Protein AF-A0A6J7UIA7-F1 (afdb_monomer_lite)

Sequence (293 aa):
MCGFSSLIAGVLFFEAGENLAYLIQMGIALVLPISIIAICNFNFTLGLNKSTRIVIVALVGVTAAKICWSIFGRVSGNSVAVVYKSSLAIVIPVFVGLAVFSIFRLVLKVESKTAWALFSVLTISAGTLGSYVSFASGFYQDGGDYHQLHVDDADMITGSADYRELLVWLRNNSEKYDLVATNRYCSDSYDLAPNCMALWNLTSAISSRQVLAEGLYPPNSQDLNWERENRRLLVESFVNFPSIEGRAKLQDYGVRWVVADFAVTKTRSWGDFANARFTNSAGSVLDLERVKN

Secondary structure (DSSP, 8-state):
-HHHHHHHHHHHT--TTS-HHHHHHHHHHHHHHHHHHHHHTS-----HHHHHHHHHHHHHHHHHHHHHHHHHTT---SHHHHHHHHHHHHHHHHHHHHHHHHHHHHTS---HHHHHHHHHHHHHHIIIIIHHHHHHHHHHHHHHHHHHS---TTT-TTT-HHHHHHHHHHHHHS-TT-EEEES--BSSSS--TTS-SSB--HHHHHH--EESS-SSPPTT-GGGHHHHHHHHHHHHHHHHS--HHHHHHHHHTTEEEEEEETTS------GGG-EEEEE-SSEEEEESS----

Structure (mmCIF, N/CA/C/O backbone):
data_AF-A0A6J7UIA7-F1
#
_entry.id   AF-A0A6J7UIA7-F1
#
loop_
_atom_site.group_PDB
_atom_site.id
_atom_site.type_symbol
_atom_site.label_atom_id
_atom_site.label_alt_id
_atom_site.label_comp_id
_atom_site.label_asym_id
_atom_site.label_entity_id
_atom_site.label_seq_id
_atom_site.pdbx_PDB_ins_code
_atom_site.Cartn_x
_atom_site.Cartn_y
_atom_site.Cartn_z
_atom_site.occupancy
_atom_site.B_iso_or_equiv
_atom_site.auth_seq_id
_atom_site.auth_comp_id
_atom_site.auth_asym_id
_atom_site.auth_atom_id
_atom_site.pdbx_PDB_model_num
ATOM 1 N N . MET A 1 1 ? -7.819 -5.207 44.128 1.00 34.41 1 MET A N 1
ATOM 2 C CA . MET A 1 1 ? -6.494 -4.601 43.861 1.00 34.41 1 MET A CA 1
ATOM 3 C C . MET A 1 1 ? -5.813 -5.158 42.608 1.00 34.41 1 MET A C 1
ATOM 5 O O . MET A 1 1 ? -5.155 -4.377 41.942 1.00 34.41 1 MET A O 1
ATOM 9 N N . CYS A 1 2 ? -6.037 -6.416 42.203 1.00 31.03 2 CYS A N 1
ATOM 10 C CA . CYS A 1 2 ? -5.431 -6.992 40.986 1.00 31.03 2 CYS A CA 1
ATOM 11 C C . CYS A 1 2 ? -5.838 -6.330 39.648 1.00 31.03 2 CYS A C 1
ATOM 13 O O . CYS A 1 2 ? -5.052 -6.345 38.710 1.00 31.03 2 CYS A O 1
ATOM 15 N N . GLY A 1 3 ? -7.020 -5.703 39.553 1.00 36.41 3 GLY A N 1
ATOM 16 C CA . GLY A 1 3 ? -7.476 -5.048 38.312 1.00 36.41 3 GLY A CA 1
ATOM 17 C C . GLY A 1 3 ? -6.778 -3.721 37.975 1.00 36.41 3 GLY A C 1
ATOM 18 O O . GLY A 1 3 ? -6.742 -3.322 36.818 1.00 36.41 3 GLY A O 1
ATOM 19 N N . PHE A 1 4 ? -6.184 -3.040 38.963 1.00 39.03 4 PHE A N 1
ATOM 20 C CA . PHE A 1 4 ? -5.363 -1.846 38.705 1.00 39.03 4 PHE A CA 1
ATOM 21 C C . PHE A 1 4 ? -3.986 -2.233 38.153 1.00 39.03 4 PHE A C 1
ATOM 23 O O . PHE A 1 4 ? -3.442 -1.538 37.301 1.00 39.03 4 PHE A O 1
ATOM 30 N N . SER A 1 5 ? -3.454 -3.378 38.589 1.00 39.34 5 SER A N 1
ATOM 31 C CA . SER A 1 5 ? -2.188 -3.942 38.117 1.00 39.34 5 SER A CA 1
ATOM 32 C C . SER A 1 5 ? -2.249 -4.325 36.635 1.00 39.34 5 SER A C 1
ATOM 34 O O . SER A 1 5 ? -1.293 -4.079 35.909 1.00 39.34 5 SER A O 1
ATOM 36 N N . SER A 1 6 ? -3.380 -4.867 36.166 1.00 40.88 6 SER A N 1
ATOM 37 C CA . SER A 1 6 ? -3.587 -5.220 34.753 1.00 40.88 6 SER A CA 1
ATOM 38 C C . SER A 1 6 ? -3.796 -4.003 33.851 1.00 40.88 6 SER A C 1
ATOM 40 O O . SER A 1 6 ? -3.409 -4.037 32.690 1.00 40.88 6 SER A O 1
ATOM 42 N N . LEU A 1 7 ? -4.369 -2.916 34.378 1.00 41.91 7 LEU A N 1
ATOM 43 C CA . LEU A 1 7 ? -4.545 -1.656 33.647 1.00 41.91 7 LEU A CA 1
ATOM 44 C C . LEU A 1 7 ? -3.200 -0.930 33.476 1.00 41.91 7 LEU A C 1
ATOM 46 O O . LEU A 1 7 ? -2.902 -0.426 32.400 1.00 41.91 7 LEU A O 1
ATOM 50 N N . ILE A 1 8 ? -2.348 -0.974 34.506 1.00 45.59 8 ILE A N 1
ATOM 51 C CA . ILE A 1 8 ? -0.956 -0.509 34.432 1.00 45.59 8 ILE A CA 1
ATOM 52 C C . ILE A 1 8 ? -0.141 -1.393 33.478 1.00 45.59 8 ILE A C 1
ATOM 54 O O . ILE A 1 8 ? 0.588 -0.864 32.650 1.00 45.59 8 ILE A O 1
ATOM 58 N N . ALA A 1 9 ? -0.303 -2.720 33.525 1.00 41.91 9 ALA A N 1
ATOM 59 C CA . ALA A 1 9 ? 0.360 -3.624 32.585 1.00 41.91 9 ALA A CA 1
ATOM 60 C C . ALA A 1 9 ? -0.081 -3.375 31.130 1.00 41.91 9 ALA A C 1
ATOM 62 O O . ALA A 1 9 ? 0.767 -3.273 30.254 1.00 41.91 9 ALA A O 1
ATOM 63 N N . GLY A 1 10 ? -1.379 -3.187 30.870 1.00 42.94 10 GLY A N 1
ATOM 64 C CA . GLY A 1 10 ? -1.888 -2.882 29.526 1.00 42.94 10 GLY A CA 1
ATOM 65 C C . GLY A 1 10 ? -1.374 -1.555 28.957 1.00 42.94 10 GLY A C 1
ATOM 66 O O . GLY A 1 10 ? -1.175 -1.446 27.755 1.00 42.94 10 GLY A O 1
ATOM 67 N N . VAL A 1 11 ? -1.101 -0.565 29.813 1.00 47.31 11 VAL A N 1
ATOM 68 C CA . VAL A 1 11 ? -0.456 0.698 29.412 1.00 47.31 11 VAL A CA 1
ATOM 69 C C . VAL A 1 11 ? 1.054 0.525 29.196 1.00 47.31 11 VAL A C 1
ATOM 71 O O . VAL A 1 11 ? 1.616 1.165 28.314 1.00 47.31 11 VAL A O 1
ATOM 74 N N . LEU A 1 12 ? 1.716 -0.341 29.972 1.00 44.81 12 LEU A N 1
ATOM 75 C CA . LEU A 1 12 ? 3.156 -0.611 29.860 1.00 44.81 12 LEU A CA 1
ATOM 76 C C . LEU A 1 12 ? 3.530 -1.477 28.646 1.00 44.81 12 LEU A C 1
ATOM 78 O O . LEU A 1 12 ? 4.661 -1.385 28.180 1.00 44.81 12 LEU A O 1
ATOM 82 N N . PHE A 1 13 ? 2.604 -2.297 28.142 1.00 44.47 13 PHE A N 1
ATOM 83 C CA . PHE A 1 13 ? 2.810 -3.181 26.986 1.00 44.47 13 PHE A CA 1
ATOM 84 C C . PHE A 1 13 ? 2.141 -2.676 25.694 1.00 44.47 13 PHE A C 1
ATOM 86 O O . PHE A 1 13 ? 2.011 -3.433 24.739 1.00 44.47 13 PHE A O 1
ATOM 93 N N . PHE A 1 14 ? 1.711 -1.412 25.651 1.00 42.97 14 PHE A N 1
ATOM 94 C CA . PHE A 1 14 ? 1.076 -0.821 24.474 1.00 42.97 14 PHE A CA 1
ATOM 95 C C . PHE A 1 14 ? 2.099 -0.559 23.352 1.00 42.97 14 PHE A C 1
ATOM 97 O O . PHE A 1 14 ? 2.978 0.292 23.500 1.00 42.97 14 PHE A O 1
ATOM 104 N N . GLU A 1 15 ? 1.959 -1.248 22.215 1.00 37.72 15 GLU A N 1
ATOM 105 C CA . GLU A 1 15 ? 2.636 -0.899 20.960 1.00 37.72 15 GLU A CA 1
ATOM 106 C C . GLU A 1 15 ? 1.777 0.062 20.125 1.00 37.72 15 GLU A C 1
ATOM 108 O O . GLU A 1 15 ? 0.551 -0.035 20.081 1.00 37.72 15 GLU A O 1
ATOM 113 N N . ALA A 1 16 ? 2.434 1.002 19.438 1.00 40.59 16 ALA A N 1
ATOM 114 C CA . ALA A 1 16 ? 1.835 2.167 18.775 1.00 40.59 16 ALA A CA 1
ATOM 115 C C . ALA A 1 16 ? 0.832 1.870 17.634 1.00 40.59 16 ALA A C 1
ATOM 117 O O . ALA A 1 16 ? 0.323 2.813 17.031 1.00 40.59 16 ALA A O 1
ATOM 118 N N . GLY A 1 17 ? 0.544 0.599 17.344 1.00 40.19 17 GLY A N 1
ATOM 119 C CA . GLY A 1 17 ? -0.398 0.161 16.312 1.00 40.19 17 GLY A CA 1
ATOM 120 C C . GLY A 1 17 ? -1.690 -0.474 16.835 1.00 40.19 17 GLY A C 1
ATOM 121 O O . GLY A 1 17 ? -2.572 -0.768 16.031 1.00 40.19 17 GLY A O 1
ATOM 122 N N . GLU A 1 18 ? -1.841 -0.705 18.144 1.00 42.91 18 GLU A N 1
ATOM 123 C CA . GLU A 1 18 ? -3.023 -1.406 18.658 1.00 42.91 18 GLU A CA 1
ATOM 124 C C . GLU A 1 18 ? -4.200 -0.464 18.964 1.00 42.91 18 GLU A C 1
ATOM 126 O O . GLU A 1 18 ? -4.087 0.558 19.642 1.00 42.91 18 GLU A O 1
ATOM 131 N N . ASN A 1 19 ? -5.367 -0.832 18.429 1.00 49.53 19 ASN A N 1
ATOM 132 C CA . ASN A 1 19 ? -6.590 -0.036 18.429 1.00 49.53 19 ASN A CA 1
ATOM 133 C C . ASN A 1 19 ? -7.078 0.331 19.845 1.00 49.53 19 ASN A C 1
ATOM 135 O O . ASN A 1 19 ? -7.240 -0.530 20.712 1.00 49.53 19 ASN A O 1
ATOM 139 N N . LEU A 1 20 ? -7.473 1.600 20.016 1.00 47.88 20 LEU A N 1
ATOM 140 C CA . LEU A 1 20 ? -8.179 2.186 21.173 1.00 47.88 20 LEU A CA 1
ATOM 141 C C . LEU A 1 20 ? -9.313 1.293 21.728 1.00 47.88 20 LEU A C 1
ATOM 143 O O . LEU A 1 20 ? -9.615 1.299 22.924 1.00 47.88 20 LEU A O 1
ATOM 147 N N . ALA A 1 21 ? -9.931 0.507 20.843 1.00 47.59 21 ALA A N 1
ATOM 148 C CA . ALA A 1 21 ? -10.983 -0.449 21.150 1.00 47.59 21 ALA A CA 1
ATOM 149 C C . ALA A 1 21 ? -10.558 -1.519 22.173 1.00 47.59 21 ALA A C 1
ATOM 151 O O . ALA A 1 21 ? -11.361 -1.851 23.044 1.00 47.59 21 ALA A O 1
ATOM 152 N N . TYR A 1 22 ? -9.313 -2.009 22.138 1.00 49.47 22 TYR A N 1
ATOM 153 C CA . TYR A 1 22 ? -8.834 -3.052 23.057 1.00 49.47 22 TYR A CA 1
ATOM 154 C C . TYR A 1 22 ? -8.678 -2.542 24.493 1.00 49.47 22 TYR A C 1
ATOM 156 O O . TYR A 1 22 ? -9.050 -3.233 25.441 1.00 49.47 22 TYR A O 1
ATOM 164 N N . LEU A 1 23 ? -8.210 -1.302 24.669 1.00 53.62 23 LEU A N 1
ATOM 165 C CA . LEU A 1 23 ? -8.106 -0.647 25.979 1.00 53.62 23 LEU A CA 1
ATOM 166 C C . LEU A 1 23 ? -9.486 -0.422 26.614 1.00 53.62 23 LEU A C 1
ATOM 168 O O . LEU A 1 23 ? -9.679 -0.685 27.803 1.00 53.62 23 LEU A O 1
ATOM 172 N N . ILE A 1 24 ? -10.467 0.005 25.814 1.00 53.25 24 ILE A N 1
ATOM 173 C CA . ILE A 1 24 ? -11.855 0.177 26.263 1.00 53.25 24 ILE A CA 1
ATOM 174 C C . ILE A 1 24 ? -12.485 -1.186 26.592 1.00 53.25 24 ILE A C 1
ATOM 176 O O . ILE A 1 24 ? -13.100 -1.339 27.648 1.00 53.25 24 ILE A O 1
ATOM 180 N N . GLN A 1 25 ? -12.286 -2.200 25.744 1.00 53.28 25 GLN A N 1
ATOM 181 C CA . GLN A 1 25 ? -12.788 -3.558 25.973 1.00 53.28 25 GLN A CA 1
ATOM 182 C C . GLN A 1 25 ? -12.178 -4.203 27.224 1.00 53.28 25 GLN A C 1
ATOM 184 O O . GLN A 1 25 ? -12.911 -4.817 27.998 1.00 53.28 25 GLN A O 1
ATOM 189 N N . MET A 1 26 ? -10.881 -4.010 27.484 1.00 54.00 26 MET A N 1
ATOM 190 C CA . MET A 1 26 ? -10.226 -4.461 28.718 1.00 54.00 26 MET A CA 1
ATOM 191 C C . MET A 1 26 ? -10.789 -3.765 29.963 1.00 54.00 26 MET A C 1
ATOM 193 O O . MET A 1 26 ? -11.059 -4.423 30.970 1.00 54.00 26 MET A O 1
ATOM 197 N N . GLY A 1 27 ? -11.019 -2.448 29.899 1.00 57.41 27 GLY A N 1
ATOM 198 C CA . GLY A 1 27 ? -11.652 -1.697 30.986 1.00 57.41 27 GLY A CA 1
ATOM 199 C C . GLY A 1 27 ? -13.066 -2.200 31.296 1.00 57.41 27 GLY A C 1
ATOM 200 O O . GLY A 1 27 ? -13.407 -2.427 32.459 1.00 57.41 27 GLY A O 1
ATOM 201 N N . ILE A 1 28 ? -13.866 -2.458 30.258 1.00 58.44 28 ILE A N 1
ATOM 202 C CA . ILE A 1 28 ? -15.210 -3.034 30.394 1.00 58.44 28 ILE A CA 1
ATOM 203 C C . ILE A 1 28 ? -15.129 -4.449 30.982 1.00 58.44 28 ILE A C 1
ATOM 205 O O . ILE A 1 28 ? -15.833 -4.735 31.948 1.00 58.44 28 ILE A O 1
ATOM 209 N N . ALA A 1 29 ? -14.240 -5.309 30.476 1.00 56.06 29 ALA A N 1
ATOM 210 C CA . ALA A 1 29 ? -14.077 -6.689 30.940 1.00 56.06 29 ALA A CA 1
ATOM 211 C C . ALA A 1 29 ? -13.683 -6.794 32.425 1.00 56.06 29 ALA A C 1
ATOM 213 O O . ALA A 1 29 ? -14.057 -7.758 33.092 1.00 56.06 29 ALA A O 1
ATOM 214 N N . LEU A 1 30 ? -12.974 -5.797 32.966 1.00 59.97 30 LEU A N 1
ATOM 215 C CA . LEU A 1 30 ? -12.604 -5.738 34.384 1.00 59.97 30 LEU A CA 1
ATOM 216 C C . LEU A 1 30 ? -13.737 -5.224 35.284 1.00 59.97 30 LEU A C 1
ATOM 218 O O . LEU A 1 30 ? -13.895 -5.702 36.409 1.00 59.97 30 LEU A O 1
ATOM 222 N N . VAL A 1 31 ? -14.518 -4.248 34.813 1.00 61.12 31 VAL A N 1
ATOM 223 C CA . VAL A 1 31 ? -15.569 -3.596 35.615 1.00 61.12 31 VAL A CA 1
ATOM 224 C C . VAL A 1 31 ? -16.874 -4.397 35.601 1.00 61.12 31 VAL A C 1
ATOM 226 O O . VAL A 1 31 ? -17.550 -4.479 36.627 1.00 61.12 31 VAL A O 1
ATOM 229 N N . LEU A 1 32 ? -17.221 -5.033 34.477 1.00 60.12 32 LEU A N 1
ATOM 230 C CA . LEU A 1 32 ? -18.496 -5.738 34.310 1.00 60.12 32 LEU A CA 1
ATOM 231 C C . LEU A 1 32 ? -18.730 -6.844 35.360 1.00 60.12 32 LEU A C 1
ATOM 233 O O . LEU A 1 32 ? -19.796 -6.840 35.975 1.00 60.12 32 LEU A O 1
ATOM 237 N N . PRO A 1 33 ? -17.776 -7.762 35.632 1.00 59.59 33 PRO A N 1
ATOM 238 C CA . PRO A 1 33 ? -18.014 -8.883 36.542 1.00 59.59 33 PRO A CA 1
ATOM 239 C C . PRO A 1 33 ? -18.221 -8.433 37.990 1.00 59.59 33 PRO A C 1
ATOM 241 O O . PRO A 1 33 ? -19.124 -8.918 38.668 1.00 59.59 33 PRO A O 1
ATOM 244 N N . ILE A 1 34 ? -17.423 -7.464 38.455 1.00 62.22 34 ILE A N 1
ATOM 245 C CA . ILE A 1 34 ? -17.520 -6.914 39.817 1.00 62.22 34 ILE A CA 1
ATOM 246 C C . ILE A 1 34 ? -18.880 -6.245 40.005 1.00 62.22 34 ILE A C 1
ATOM 248 O O . ILE A 1 34 ? -19.552 -6.457 41.017 1.00 62.22 34 ILE A O 1
ATOM 252 N N . SER A 1 35 ? -19.309 -5.478 39.007 1.00 62.75 35 SER A N 1
ATOM 253 C CA . SER A 1 35 ? -20.560 -4.745 39.086 1.00 62.75 35 SER A CA 1
ATOM 254 C C . SER A 1 35 ? -21.790 -5.647 38.921 1.00 62.75 35 SER A C 1
ATOM 256 O O . SER A 1 35 ? -22.791 -5.417 39.595 1.00 62.75 35 SER A O 1
ATOM 258 N N . ILE A 1 36 ? -21.714 -6.720 38.121 1.00 60.66 36 ILE A N 1
ATOM 259 C CA . ILE A 1 36 ? -22.758 -7.760 38.051 1.00 60.66 36 ILE A CA 1
ATOM 260 C C . ILE A 1 36 ? -22.889 -8.478 39.396 1.00 60.66 36 ILE A C 1
ATOM 262 O O . ILE A 1 36 ? -23.995 -8.588 39.915 1.00 60.66 36 ILE A O 1
ATOM 266 N N . ILE A 1 37 ? -21.778 -8.903 40.008 1.00 60.69 37 ILE A N 1
ATOM 267 C CA . ILE A 1 37 ? -21.795 -9.562 41.325 1.00 60.69 37 ILE A CA 1
ATOM 268 C C . ILE A 1 37 ? -22.392 -8.633 42.392 1.00 60.69 37 ILE A C 1
ATOM 270 O O . ILE A 1 37 ? -23.184 -9.075 43.226 1.00 60.69 37 ILE A O 1
ATOM 274 N N . ALA A 1 38 ? -22.058 -7.340 42.361 1.00 62.38 38 ALA A N 1
ATOM 275 C CA . ALA A 1 38 ? -22.608 -6.352 43.286 1.00 62.38 38 ALA A CA 1
ATOM 276 C C . ALA A 1 38 ? -24.123 -6.143 43.110 1.00 62.38 38 ALA A C 1
ATOM 278 O O . ALA A 1 38 ? -24.826 -5.971 44.106 1.00 62.38 38 ALA A O 1
ATOM 279 N N . ILE A 1 39 ? -24.629 -6.192 41.873 1.00 62.44 39 ILE A N 1
ATOM 280 C CA . ILE A 1 39 ? -26.065 -6.102 41.571 1.00 62.44 39 ILE A CA 1
ATOM 281 C C . ILE A 1 39 ? -26.788 -7.399 41.960 1.00 62.44 39 ILE A C 1
ATOM 283 O O . ILE A 1 39 ? -27.825 -7.337 42.613 1.00 62.44 39 ILE A O 1
ATOM 287 N N . CYS A 1 40 ? -26.240 -8.570 41.623 1.00 59.06 40 CYS A N 1
ATOM 288 C CA . CYS A 1 40 ? -26.844 -9.871 41.929 1.00 59.06 40 CYS A CA 1
ATOM 289 C C . CYS A 1 40 ? -26.898 -10.164 43.435 1.00 59.06 40 CYS A C 1
ATOM 291 O O . CYS A 1 40 ? -27.855 -10.771 43.905 1.00 59.06 40 CYS A O 1
ATOM 293 N N . ASN A 1 41 ? -25.914 -9.695 44.209 1.00 62.22 41 ASN A N 1
ATOM 294 C CA . ASN A 1 41 ? -25.933 -9.792 45.674 1.00 62.22 41 ASN A CA 1
ATOM 295 C C . ASN A 1 41 ? -26.871 -8.769 46.341 1.00 62.22 41 ASN A C 1
ATOM 297 O O . ASN A 1 41 ? -27.032 -8.775 47.568 1.00 62.22 41 ASN A O 1
ATOM 301 N N . PHE A 1 42 ? -27.481 -7.873 45.564 1.00 60.72 42 PHE A N 1
ATOM 302 C CA . PHE A 1 42 ? -28.439 -6.900 46.057 1.00 60.72 42 PHE A CA 1
ATOM 303 C C . PHE A 1 42 ? -29.860 -7.467 45.942 1.00 60.72 42 PHE A C 1
ATOM 305 O O . PHE A 1 42 ? -30.420 -7.560 44.854 1.00 60.72 42 PHE A O 1
ATOM 312 N N . ASN A 1 43 ? -30.467 -7.842 47.073 1.00 55.59 43 ASN A N 1
ATOM 313 C CA . ASN A 1 43 ? -31.845 -8.343 47.094 1.00 55.59 43 ASN A CA 1
ATOM 314 C C . ASN A 1 43 ? -32.811 -7.285 46.536 1.00 55.59 43 ASN A C 1
ATOM 316 O O . ASN A 1 43 ? -33.060 -6.247 47.155 1.00 55.59 43 ASN A O 1
ATOM 320 N N . PHE A 1 44 ? -33.360 -7.570 45.358 1.00 53.34 44 PHE A N 1
ATOM 321 C CA . PHE A 1 44 ? -34.198 -6.669 44.577 1.00 53.34 44 PHE A CA 1
ATOM 322 C C . PHE A 1 44 ? -35.653 -6.687 45.071 1.00 53.34 44 PHE A C 1
ATOM 324 O O . PHE A 1 44 ? -36.574 -7.080 44.366 1.00 53.34 44 PHE A O 1
ATOM 331 N N . THR A 1 45 ? -35.897 -6.247 46.305 1.00 47.72 45 THR A N 1
ATOM 332 C CA . THR A 1 45 ? -37.243 -5.820 46.717 1.00 47.72 45 THR A CA 1
ATOM 333 C C . THR A 1 45 ? -37.392 -4.336 46.376 1.00 47.72 45 THR A C 1
ATOM 335 O O . THR A 1 45 ? -37.105 -3.437 47.173 1.00 47.72 45 THR A O 1
ATOM 338 N N . LEU A 1 46 ? -37.751 -4.070 45.116 1.00 47.12 46 LEU A N 1
ATOM 339 C CA . LEU A 1 46 ? -37.927 -2.726 44.559 1.00 47.12 46 LEU A CA 1
ATOM 340 C C . LEU A 1 46 ? -39.150 -2.026 45.175 1.00 47.12 46 LEU A C 1
ATOM 342 O O . LEU A 1 46 ? -40.276 -2.183 44.717 1.00 47.12 46 LEU A O 1
ATOM 346 N N . GLY A 1 47 ? -38.925 -1.197 46.192 1.00 52.41 47 GLY A N 1
ATOM 347 C CA . GLY A 1 47 ? -39.844 -0.102 46.521 1.00 52.41 47 GLY A CA 1
ATOM 348 C C . GLY A 1 47 ? -39.594 1.103 45.603 1.00 52.41 47 GLY A C 1
ATOM 349 O O . GLY A 1 47 ? -38.437 1.370 45.262 1.00 52.41 47 GLY A O 1
ATOM 350 N N . LEU A 1 48 ? -40.641 1.863 45.245 1.00 50.34 48 LEU A N 1
ATOM 351 C CA . LEU A 1 48 ? -40.571 3.012 44.317 1.00 50.34 48 LEU A CA 1
ATOM 352 C C . LEU A 1 48 ? -39.394 3.971 44.602 1.00 50.34 48 LEU A C 1
ATOM 354 O O . LEU A 1 48 ? -38.680 4.361 43.682 1.00 50.34 48 LEU A O 1
ATOM 358 N N . ASN A 1 49 ? -39.117 4.279 45.874 1.00 58.25 49 ASN A N 1
ATOM 359 C CA . ASN A 1 49 ? -38.041 5.202 46.268 1.00 58.25 49 ASN A CA 1
ATOM 360 C C . ASN A 1 49 ? -36.615 4.695 45.976 1.00 58.25 49 ASN A C 1
ATOM 362 O O . ASN A 1 49 ? -35.691 5.503 45.860 1.00 58.25 49 ASN A O 1
ATOM 366 N N . LYS A 1 50 ? -36.399 3.376 45.876 1.00 60.12 50 LYS A N 1
ATOM 367 C CA . LYS A 1 50 ? -35.077 2.802 45.563 1.00 60.12 50 LYS A CA 1
ATOM 368 C C . LYS A 1 50 ? -34.787 2.848 44.058 1.00 60.12 50 LYS A C 1
ATOM 370 O O . LYS A 1 50 ? -33.641 3.082 43.682 1.00 60.12 50 LYS A O 1
ATOM 375 N N . SER A 1 51 ? -35.822 2.727 43.221 1.00 62.34 51 SER A N 1
ATOM 376 C CA . SER A 1 51 ? -35.712 2.828 41.758 1.00 62.34 51 SER A CA 1
ATOM 377 C C . SER A 1 51 ? -35.242 4.216 41.312 1.00 62.34 51 SER A C 1
ATOM 379 O O . SER A 1 51 ? -34.307 4.342 40.524 1.00 62.34 51 SER A O 1
ATOM 381 N N . THR A 1 52 ? -35.814 5.278 41.889 1.00 70.38 52 THR A N 1
ATOM 382 C CA . THR A 1 52 ? -35.470 6.664 41.529 1.00 70.38 52 THR A CA 1
ATOM 383 C C . THR A 1 52 ? -33.999 6.984 41.804 1.00 70.38 52 THR A C 1
ATOM 385 O O . THR A 1 52 ? -33.349 7.658 41.010 1.00 70.38 52 THR A O 1
ATOM 388 N N . ARG A 1 53 ? -33.431 6.450 42.896 1.00 68.44 53 ARG A N 1
ATOM 389 C CA . ARG A 1 53 ? -32.012 6.646 43.244 1.00 68.44 53 ARG A CA 1
ATOM 390 C C . ARG A 1 53 ? -31.072 5.976 42.242 1.00 68.44 53 ARG A C 1
ATOM 392 O O . ARG A 1 53 ? -30.061 6.571 41.890 1.00 68.44 53 ARG A O 1
ATOM 399 N N . ILE A 1 54 ? -31.415 4.780 41.761 1.00 69.62 54 ILE A N 1
ATOM 400 C CA . ILE A 1 54 ? -30.634 4.060 40.744 1.00 69.62 54 ILE A CA 1
ATOM 401 C C . ILE A 1 54 ? -30.622 4.847 39.428 1.00 69.62 54 ILE A C 1
ATOM 403 O O . ILE A 1 54 ? -29.556 5.051 38.852 1.00 69.62 54 ILE A O 1
ATOM 407 N N . VAL A 1 55 ? -31.781 5.351 38.990 1.00 71.19 55 VAL A N 1
ATOM 408 C CA . VAL A 1 55 ? -31.896 6.143 37.752 1.00 71.19 55 VAL A CA 1
ATOM 409 C C . VAL A 1 55 ? -31.091 7.442 37.838 1.00 71.19 55 VAL A C 1
ATOM 411 O O . VAL A 1 55 ? -30.343 7.758 36.914 1.00 71.19 55 VAL A O 1
ATOM 414 N N . ILE A 1 56 ? -31.182 8.169 38.958 1.00 75.19 56 ILE A N 1
ATOM 415 C CA . ILE A 1 56 ? -30.399 9.397 39.177 1.00 75.19 56 ILE A CA 1
ATOM 416 C C . ILE A 1 56 ? -28.899 9.097 39.098 1.00 75.19 56 ILE A C 1
ATOM 418 O O . ILE A 1 56 ? -28.160 9.798 38.412 1.00 75.19 56 ILE A O 1
ATOM 422 N N . VAL A 1 57 ? -28.444 8.034 39.760 1.00 73.44 57 VAL A N 1
ATOM 423 C CA . VAL A 1 57 ? -27.028 7.648 39.775 1.00 73.44 57 VAL A CA 1
ATOM 424 C C . VAL A 1 57 ? -26.542 7.206 38.390 1.00 73.44 57 VAL A C 1
ATOM 426 O O . VAL A 1 57 ? -25.436 7.571 37.987 1.00 73.44 57 VAL A O 1
ATOM 429 N N . ALA A 1 58 ? -27.379 6.509 37.619 1.00 71.19 58 ALA A N 1
ATOM 430 C CA . ALA A 1 58 ? -27.072 6.154 36.239 1.00 71.19 58 ALA A CA 1
ATOM 431 C C . ALA A 1 58 ? -26.899 7.401 35.352 1.00 71.19 58 ALA A C 1
ATOM 433 O O . ALA A 1 58 ? -25.906 7.494 34.627 1.00 71.19 58 ALA A O 1
ATOM 434 N N . LEU A 1 59 ? -27.811 8.377 35.463 1.00 74.94 59 LEU A N 1
ATOM 435 C CA . LEU A 1 59 ? -27.752 9.655 34.742 1.00 74.94 59 LEU A CA 1
ATOM 436 C C . LEU A 1 59 ? -26.509 10.472 35.107 1.00 74.94 59 LEU A C 1
ATOM 438 O O . LEU A 1 59 ? -25.860 11.031 34.220 1.00 74.94 59 LEU A O 1
ATOM 442 N N . VAL A 1 60 ? -26.139 10.509 36.391 1.00 77.38 60 VAL A N 1
ATOM 443 C CA . VAL A 1 60 ? -24.901 11.160 36.847 1.00 77.38 60 VAL A CA 1
ATOM 444 C C . VAL A 1 60 ? -23.682 10.507 36.195 1.00 77.38 60 VAL A C 1
ATOM 446 O O . VAL A 1 60 ? -22.824 11.223 35.685 1.00 77.38 60 VAL A O 1
ATOM 449 N N . GLY A 1 61 ? -23.630 9.172 36.134 1.00 69.44 61 GLY A N 1
ATOM 450 C CA . GLY A 1 61 ? -22.541 8.448 35.468 1.00 69.44 61 GLY A CA 1
ATOM 451 C C . GLY A 1 61 ? -22.420 8.775 33.974 1.00 69.44 61 GLY A C 1
ATOM 452 O O . GLY A 1 61 ? -21.330 9.090 33.499 1.00 69.44 61 GLY A O 1
ATOM 453 N N . VAL A 1 62 ? -23.542 8.795 33.244 1.00 69.94 62 VAL A N 1
ATOM 454 C CA . VAL A 1 62 ? -23.566 9.163 31.813 1.00 69.94 62 VAL A CA 1
ATOM 455 C C . VAL A 1 62 ? -23.107 10.610 31.602 1.00 69.94 62 VAL A C 1
ATOM 457 O O . VAL A 1 62 ? -22.306 10.893 30.711 1.00 69.94 62 VAL A O 1
ATOM 460 N N . THR A 1 63 ? -23.575 11.532 32.444 1.00 74.00 63 THR A N 1
ATOM 461 C CA . THR A 1 63 ? -23.242 12.961 32.329 1.00 74.00 63 THR A CA 1
ATOM 462 C C . THR A 1 63 ? -21.772 13.224 32.661 1.00 74.00 63 THR A C 1
ATOM 464 O O . THR A 1 63 ? -21.109 13.982 31.954 1.00 74.00 63 THR A O 1
ATOM 467 N N . ALA A 1 64 ? -21.236 12.562 33.690 1.00 74.25 64 ALA A N 1
ATOM 468 C CA . ALA A 1 64 ? -19.829 12.663 34.070 1.00 74.25 64 ALA A CA 1
ATOM 469 C C . ALA A 1 64 ? -18.894 12.181 32.949 1.00 74.25 64 ALA A C 1
ATOM 471 O O . ALA A 1 64 ? -17.899 12.849 32.657 1.00 74.25 64 ALA A O 1
ATOM 472 N N . ALA A 1 65 ? -19.241 11.077 32.277 1.00 68.81 65 ALA A N 1
ATOM 473 C CA . ALA A 1 65 ? -18.497 10.582 31.120 1.00 68.81 65 ALA A CA 1
ATOM 474 C C . ALA A 1 65 ? -18.490 11.604 29.968 1.00 68.81 65 ALA A C 1
ATOM 476 O O . ALA A 1 65 ? -17.426 11.936 29.440 1.00 68.81 65 ALA A O 1
ATOM 477 N N . LYS A 1 66 ? -19.655 12.188 29.651 1.00 73.62 66 LYS A N 1
ATOM 478 C CA . LYS A 1 66 ? -19.790 13.203 28.596 1.00 73.62 66 LYS A CA 1
ATOM 479 C C . LYS A 1 66 ? -18.980 14.471 28.885 1.00 73.62 66 LYS A C 1
ATOM 481 O O . LYS A 1 66 ? -18.330 15.005 27.987 1.00 73.62 66 LYS A O 1
ATOM 486 N N . ILE A 1 67 ? -18.996 14.956 30.129 1.00 75.12 67 ILE A N 1
ATOM 487 C CA . ILE A 1 67 ? -18.229 16.143 30.540 1.00 75.12 67 ILE A CA 1
ATOM 488 C C . ILE A 1 67 ? -16.725 15.867 30.468 1.00 75.12 67 ILE A C 1
ATOM 490 O O . ILE A 1 67 ? -15.996 16.690 29.916 1.00 75.12 67 ILE A O 1
ATOM 494 N N . CYS A 1 68 ? -16.263 14.709 30.961 1.00 69.75 68 CYS A N 1
ATOM 495 C CA . CYS A 1 68 ? -14.859 14.313 30.823 1.00 69.75 68 CYS A CA 1
ATOM 496 C C . CYS A 1 68 ? -14.433 14.360 29.359 1.00 69.75 68 CYS A C 1
ATOM 498 O O . CYS A 1 68 ? -13.455 15.021 29.018 1.00 69.75 68 CYS A O 1
ATOM 500 N N . TRP A 1 69 ? -15.210 13.732 28.479 1.00 66.75 69 TRP A N 1
ATOM 501 C CA . TRP A 1 69 ? -14.897 13.725 27.058 1.00 66.75 69 TRP A CA 1
ATOM 502 C C . TRP A 1 69 ? -14.866 15.130 26.451 1.00 66.75 69 TRP A C 1
ATOM 504 O O . TRP A 1 69 ? -13.944 15.449 25.710 1.00 66.75 69 TRP A O 1
ATOM 514 N N . SER A 1 70 ? -15.811 16.005 26.800 1.00 70.19 70 SER A N 1
ATOM 515 C CA . SER A 1 70 ? -15.836 17.380 26.287 1.00 70.19 70 SER A CA 1
ATOM 516 C C . SER A 1 70 ? -14.615 18.205 26.709 1.00 70.19 70 SER A C 1
ATOM 518 O O . SER A 1 70 ? -14.180 19.067 25.946 1.00 70.19 70 SER A O 1
ATOM 520 N N . ILE A 1 71 ? -14.075 17.970 27.907 1.00 70.25 71 ILE A N 1
ATOM 521 C CA . ILE A 1 71 ? -12.880 18.664 28.408 1.00 70.25 71 ILE A CA 1
ATOM 522 C C . ILE A 1 71 ? -11.627 18.136 27.696 1.00 70.25 71 ILE A C 1
ATOM 524 O O . ILE A 1 71 ? -10.804 18.923 27.230 1.00 70.25 71 ILE A O 1
ATOM 528 N N . PHE A 1 72 ? -11.505 16.813 27.547 1.00 64.12 72 PHE A N 1
ATOM 529 C CA . PHE A 1 72 ? -10.338 16.180 26.919 1.00 64.12 72 PHE A CA 1
ATOM 530 C C . PHE A 1 72 ? -10.422 16.078 25.391 1.00 64.12 72 PHE A C 1
ATOM 532 O O . PHE A 1 72 ? -9.433 15.747 24.743 1.00 64.12 72 PHE A O 1
ATOM 539 N N . GLY A 1 73 ? -11.565 16.405 24.786 1.00 58.91 73 GLY A N 1
ATOM 540 C CA . GLY A 1 73 ? -11.754 16.439 23.335 1.00 58.91 73 GLY A CA 1
ATOM 541 C C . GLY A 1 73 ? -10.870 17.471 22.629 1.00 58.91 73 GLY A C 1
ATOM 542 O O . GLY A 1 73 ? -10.616 17.334 21.440 1.00 58.91 73 GLY A O 1
ATOM 543 N N . ARG A 1 74 ? -10.356 18.467 23.365 1.00 56.75 74 ARG A N 1
ATOM 544 C CA . ARG A 1 74 ? -9.434 19.498 22.855 1.00 56.75 74 ARG A CA 1
ATOM 545 C C . ARG A 1 74 ? -7.961 19.078 22.856 1.00 56.75 74 ARG A C 1
ATOM 547 O O . ARG A 1 74 ? -7.133 19.796 22.306 1.00 56.75 74 ARG A O 1
ATOM 554 N N . VAL A 1 75 ? -7.625 17.944 23.471 1.00 54.78 75 VAL A N 1
ATOM 555 C CA . VAL A 1 75 ? -6.264 17.398 23.468 1.00 54.78 75 VAL A CA 1
ATOM 556 C C . VAL A 1 75 ? -6.117 16.523 22.221 1.00 54.78 75 VAL A C 1
ATOM 558 O O . VAL A 1 75 ? -6.652 15.417 22.167 1.00 54.78 75 VAL A O 1
ATOM 561 N N . SER A 1 76 ? -5.430 17.049 21.207 1.00 46.53 76 SER A N 1
ATOM 562 C CA . SER A 1 76 ? -5.073 16.348 19.966 1.00 46.53 76 SER A CA 1
ATOM 563 C C . SER A 1 76 ? -3.546 16.278 19.839 1.00 46.53 76 SER A C 1
ATOM 565 O O . SER A 1 76 ? -2.847 17.175 20.310 1.00 46.53 76 SER A O 1
ATOM 567 N N . GLY A 1 77 ? -3.016 15.185 19.284 1.00 47.47 77 GLY A N 1
ATOM 568 C CA . GLY A 1 77 ? -1.573 14.947 19.162 1.00 47.47 77 GLY A CA 1
ATOM 569 C C . GLY A 1 77 ? -1.222 13.460 19.049 1.00 47.47 77 GLY A C 1
ATOM 570 O O . GLY A 1 77 ? -2.121 12.624 18.983 1.00 47.47 77 GLY A O 1
ATOM 571 N N . ASN A 1 78 ? 0.084 13.154 19.038 1.00 43.56 78 ASN A N 1
ATOM 572 C CA . ASN A 1 78 ? 0.681 11.815 18.874 1.00 43.56 78 ASN A CA 1
ATOM 573 C C . ASN A 1 78 ? 0.010 10.706 19.716 1.00 43.56 78 ASN A C 1
ATOM 575 O O . ASN A 1 78 ? -0.631 10.983 20.729 1.00 43.56 78 ASN A O 1
ATOM 579 N N . SER A 1 79 ? 0.255 9.439 19.359 1.00 46.12 79 SER A N 1
ATOM 580 C CA . SER A 1 79 ? -0.253 8.217 20.024 1.00 46.12 79 SER A CA 1
ATOM 581 C C . SER A 1 79 ? -0.246 8.262 21.564 1.00 46.12 79 SER A C 1
ATOM 583 O O . SER A 1 79 ? -1.192 7.818 22.211 1.00 46.12 79 SER A O 1
ATOM 585 N N . VAL A 1 80 ? 0.761 8.896 22.168 1.00 47.31 80 VAL A N 1
ATOM 586 C CA . VAL A 1 80 ? 0.869 9.121 23.620 1.00 47.31 80 VAL A CA 1
ATOM 587 C C . VAL A 1 80 ? -0.297 9.950 24.190 1.00 47.31 80 VAL A C 1
ATOM 589 O O . VAL A 1 80 ? -0.864 9.599 25.225 1.00 47.31 80 VAL A O 1
ATOM 592 N N . ALA A 1 81 ? -0.711 11.026 23.515 1.00 52.53 81 ALA A N 1
ATOM 593 C CA . ALA A 1 81 ? -1.828 11.872 23.945 1.00 52.53 81 ALA A CA 1
ATOM 594 C C . ALA A 1 81 ? -3.166 11.109 23.924 1.00 52.53 81 ALA A C 1
ATOM 596 O O . ALA A 1 81 ? -4.018 11.306 24.794 1.00 52.53 81 ALA A O 1
ATOM 597 N N . VAL A 1 82 ? -3.320 10.182 22.976 1.00 53.69 82 VAL A N 1
ATOM 598 C CA . VAL A 1 82 ? -4.498 9.314 22.837 1.00 53.69 82 VAL A CA 1
ATOM 599 C C . VAL A 1 82 ? -4.585 8.289 23.982 1.00 53.69 82 VAL A C 1
ATOM 601 O O . VAL A 1 82 ? -5.671 8.049 24.523 1.00 53.69 82 VAL A O 1
ATOM 604 N N . VAL A 1 83 ? -3.450 7.744 24.431 1.00 53.94 83 VAL A N 1
ATOM 605 C CA . VAL A 1 83 ? -3.381 6.831 25.590 1.00 53.94 83 VAL A CA 1
ATOM 606 C C . VAL A 1 83 ? -3.740 7.548 26.896 1.00 53.94 83 VAL A C 1
ATOM 608 O O . VAL A 1 83 ? -4.544 7.033 27.682 1.00 53.94 83 VAL A O 1
ATOM 611 N N . TYR A 1 84 ? -3.225 8.764 27.120 1.00 59.22 84 TYR A N 1
ATOM 612 C CA . TYR A 1 84 ? -3.594 9.564 28.296 1.00 59.22 84 TYR A CA 1
ATOM 613 C C . TYR A 1 84 ? -5.083 9.930 28.298 1.00 59.22 84 TYR A C 1
ATOM 615 O O . TYR A 1 84 ? -5.740 9.814 29.334 1.00 59.22 84 TYR A O 1
ATOM 623 N N . LYS A 1 85 ? -5.640 10.295 27.135 1.00 63.19 85 LYS A N 1
ATOM 624 C CA . LYS A 1 85 ? -7.071 10.589 26.960 1.00 63.19 85 LYS A CA 1
ATOM 625 C C . LYS A 1 85 ? -7.950 9.407 27.382 1.00 63.19 85 LYS A C 1
ATOM 627 O O . LYS A 1 85 ? -8.902 9.580 28.141 1.00 63.19 85 LYS A O 1
ATOM 632 N N . SER A 1 86 ? -7.595 8.205 26.935 1.00 59.69 86 SER A N 1
ATOM 633 C CA . SER A 1 86 ? -8.340 6.970 27.219 1.00 59.69 86 SER A CA 1
ATOM 634 C C . SER A 1 86 ? -8.212 6.534 28.677 1.00 59.69 86 SER A C 1
ATOM 636 O O . SER A 1 86 ? -9.199 6.171 29.315 1.00 59.69 86 SER A O 1
ATOM 638 N N . SER A 1 87 ? -7.007 6.642 29.238 1.00 61.78 87 SER A N 1
ATOM 639 C CA . SER A 1 87 ? -6.755 6.319 30.644 1.00 61.78 87 SER A CA 1
ATOM 640 C C . SER A 1 87 ? -7.542 7.246 31.575 1.00 61.78 87 SER A C 1
ATOM 642 O O . SER A 1 87 ? -8.190 6.782 32.512 1.00 61.78 87 SER A O 1
ATOM 644 N N . LEU A 1 88 ? -7.571 8.552 31.288 1.00 66.62 88 LEU A N 1
ATOM 645 C CA . LEU A 1 88 ? -8.339 9.526 32.070 1.00 66.62 88 LEU A CA 1
ATOM 646 C C . LEU A 1 88 ? -9.853 9.306 31.959 1.00 66.62 88 LEU A C 1
ATOM 648 O O . LEU A 1 88 ? -10.560 9.457 32.957 1.00 66.62 88 LEU A O 1
ATOM 652 N N . ALA A 1 89 ? -10.345 8.885 30.790 1.00 63.91 89 ALA A N 1
ATOM 653 C CA . ALA A 1 89 ? -11.754 8.552 30.589 1.00 63.91 89 ALA A CA 1
ATOM 654 C C . ALA A 1 89 ? -12.232 7.382 31.471 1.00 63.91 89 ALA A C 1
ATOM 656 O O . ALA A 1 89 ? -13.402 7.350 31.843 1.00 63.91 89 ALA A O 1
ATOM 657 N N . ILE A 1 90 ? -11.340 6.459 31.851 1.00 65.00 90 ILE A N 1
ATOM 658 C CA . ILE A 1 90 ? -11.642 5.354 32.777 1.00 65.00 90 ILE A CA 1
ATOM 659 C C . ILE A 1 90 ? -11.421 5.780 34.235 1.00 65.00 90 ILE A C 1
ATOM 661 O O . ILE A 1 90 ? -12.228 5.477 35.115 1.00 65.00 90 ILE A O 1
ATOM 665 N N . VAL A 1 91 ? -10.333 6.503 34.502 1.00 69.31 91 VAL A N 1
ATOM 666 C CA . VAL A 1 91 ? -9.916 6.870 35.860 1.00 69.31 91 VAL A CA 1
ATOM 667 C C . VAL A 1 91 ? -10.894 7.852 36.514 1.00 69.31 91 VAL A C 1
ATOM 669 O O . VAL A 1 91 ? -11.249 7.675 37.682 1.00 69.31 91 VAL A O 1
ATOM 672 N N . ILE A 1 92 ? -11.380 8.861 35.785 1.00 71.62 92 ILE A N 1
ATOM 673 C CA . ILE A 1 92 ? -12.235 9.903 36.371 1.00 71.62 92 ILE A CA 1
ATOM 674 C C . ILE A 1 92 ? -13.582 9.346 36.862 1.00 71.62 92 ILE A C 1
ATOM 676 O O . ILE A 1 92 ? -13.926 9.613 38.017 1.00 71.62 92 ILE A O 1
ATOM 680 N N . PRO A 1 93 ? -14.331 8.530 36.093 1.00 69.12 93 PRO A N 1
ATOM 681 C CA . PRO A 1 93 ? -15.554 7.902 36.591 1.00 69.12 93 PRO A CA 1
ATOM 682 C C . PRO A 1 93 ? -15.362 7.058 37.853 1.00 69.12 93 PRO A C 1
ATOM 684 O O . PRO A 1 93 ? -16.228 7.066 38.727 1.00 69.12 93 PRO A O 1
ATOM 687 N N . VAL A 1 94 ? -14.225 6.365 37.985 1.00 71.31 94 VAL A N 1
ATOM 688 C CA . VAL A 1 94 ? -13.909 5.575 39.185 1.00 71.31 94 VAL A CA 1
ATOM 689 C C . VAL A 1 94 ? -13.732 6.486 40.399 1.00 71.31 94 VAL A C 1
ATOM 691 O O . VAL A 1 94 ? -14.342 6.238 41.440 1.00 71.31 94 VAL A O 1
ATOM 694 N N . PHE A 1 95 ? -12.964 7.573 40.274 1.00 76.44 95 PHE A N 1
ATOM 695 C CA . PHE A 1 95 ? -12.787 8.543 41.362 1.00 76.44 95 PHE A CA 1
ATOM 696 C C . PHE A 1 95 ? -14.089 9.266 41.724 1.00 76.44 95 PHE A C 1
ATOM 698 O O . PHE A 1 95 ? -14.401 9.401 42.908 1.00 76.44 95 PHE A O 1
ATOM 705 N N . VAL A 1 96 ? -14.885 9.669 40.728 1.00 74.81 96 VAL A N 1
ATOM 706 C CA . VAL A 1 96 ? -16.216 10.258 40.948 1.00 74.81 96 VAL A CA 1
ATOM 707 C C . VAL A 1 96 ? -17.117 9.264 41.676 1.00 74.81 96 VAL A C 1
ATOM 709 O O . VAL A 1 96 ? -17.767 9.628 42.655 1.00 74.81 96 VAL A O 1
ATOM 712 N N . GLY A 1 97 ? -17.110 7.993 41.274 1.00 72.62 97 GLY A N 1
ATOM 713 C CA . GLY A 1 97 ? -17.854 6.950 41.966 1.00 72.62 97 GLY A CA 1
ATOM 714 C C . GLY A 1 97 ? -17.415 6.775 43.417 1.00 72.62 97 GLY A C 1
ATOM 715 O O . GLY A 1 97 ? -18.267 6.696 44.299 1.00 72.62 97 GLY A O 1
ATOM 716 N N . LEU A 1 98 ? -16.109 6.766 43.694 1.00 77.94 98 LEU A N 1
ATOM 717 C CA . LEU A 1 98 ? -15.585 6.633 45.057 1.00 77.94 98 LEU A CA 1
ATOM 718 C C . LEU A 1 98 ? -15.961 7.834 45.936 1.00 77.94 98 LEU A C 1
ATOM 720 O O . LEU A 1 98 ? -16.288 7.661 47.114 1.00 77.94 98 LEU A O 1
ATOM 724 N N . ALA A 1 99 ? -15.972 9.041 45.366 1.00 79.44 99 ALA A N 1
ATOM 725 C CA . ALA A 1 99 ? -16.442 10.243 46.046 1.00 79.44 99 ALA A CA 1
ATOM 726 C C . ALA A 1 99 ? -17.944 10.155 46.359 1.00 79.44 99 ALA A C 1
ATOM 728 O O . ALA A 1 99 ? -18.348 10.367 47.503 1.00 79.44 99 ALA A O 1
ATOM 729 N N . VAL A 1 100 ? -18.765 9.751 45.383 1.00 75.56 100 VAL A N 1
ATOM 730 C CA . VAL A 1 100 ? -20.207 9.526 45.565 1.00 75.56 100 VAL A CA 1
ATOM 731 C C . VAL A 1 100 ? -20.458 8.466 46.641 1.00 75.56 100 VAL A C 1
ATOM 733 O O . VAL A 1 100 ? -21.235 8.706 47.564 1.00 75.56 100 VAL A O 1
ATOM 736 N N . PHE A 1 101 ? -19.754 7.333 46.595 1.00 75.75 101 PHE A N 1
ATOM 737 C CA . PHE A 1 101 ? -19.830 6.284 47.615 1.00 75.75 101 PHE A CA 1
ATOM 738 C C . PHE A 1 101 ? -19.516 6.831 49.013 1.00 75.75 101 PHE A C 1
ATOM 740 O O . PHE A 1 101 ? -20.273 6.602 49.959 1.00 75.75 101 PHE A O 1
ATOM 747 N N . SER A 1 102 ? -18.435 7.604 49.134 1.00 76.69 102 SER A N 1
ATOM 748 C CA . SER A 1 102 ? -18.013 8.208 50.399 1.00 76.69 102 SER A CA 1
ATOM 749 C C . SER A 1 102 ? -19.058 9.185 50.940 1.00 76.69 102 SER A C 1
ATOM 751 O O . SER A 1 102 ? -19.368 9.139 52.128 1.00 76.69 102 SER A O 1
ATOM 753 N N . ILE A 1 103 ? -19.673 10.005 50.082 1.00 79.81 103 ILE A N 1
ATOM 754 C CA . ILE A 1 103 ? -20.757 10.927 50.459 1.00 79.81 103 ILE A CA 1
ATOM 755 C C . ILE A 1 103 ? -21.988 10.150 50.942 1.00 79.81 103 ILE A C 1
ATOM 757 O O . ILE A 1 103 ? -22.514 10.424 52.023 1.00 79.81 103 ILE A O 1
ATOM 761 N N . PHE A 1 104 ? -22.429 9.136 50.193 1.00 74.06 104 PHE A N 1
ATOM 762 C CA . PHE A 1 104 ? -23.588 8.326 50.578 1.00 74.06 104 PHE A CA 1
ATOM 763 C C . PHE A 1 104 ? -23.370 7.576 51.900 1.00 74.06 104 PHE A C 1
ATOM 765 O O . PHE A 1 104 ? -24.301 7.453 52.701 1.00 74.06 104 PHE A O 1
ATOM 772 N N . ARG A 1 105 ? -22.142 7.110 52.156 1.00 77.06 105 ARG A N 1
ATOM 773 C CA . ARG A 1 105 ? -21.789 6.355 53.364 1.00 77.06 105 ARG A CA 1
ATOM 774 C C . ARG A 1 105 ? -21.572 7.256 54.579 1.00 77.06 105 ARG A C 1
ATOM 776 O O . ARG A 1 105 ? -22.055 6.932 55.659 1.00 77.06 105 ARG A O 1
ATOM 783 N N . LEU A 1 106 ? -20.831 8.353 54.428 1.00 79.50 106 LEU A N 1
ATOM 784 C CA . LEU A 1 106 ? -20.401 9.201 55.547 1.00 79.50 106 LEU A CA 1
ATOM 785 C C . LEU A 1 106 ? -21.409 10.304 55.878 1.00 79.50 106 LEU A C 1
ATOM 787 O O . LEU A 1 106 ? -21.631 10.580 57.054 1.00 79.50 106 LEU A O 1
ATOM 791 N N . VAL A 1 107 ? -22.036 10.904 54.864 1.00 82.94 107 VAL A N 1
ATOM 792 C CA . VAL A 1 107 ? -22.959 12.035 55.045 1.00 82.94 107 VAL A CA 1
ATOM 793 C C . VAL A 1 107 ? -24.393 11.537 55.165 1.00 82.94 107 VAL A C 1
ATOM 795 O O . VAL A 1 107 ? -25.083 11.842 56.134 1.00 82.94 107 VAL A O 1
ATOM 798 N N . LEU A 1 108 ? -24.835 10.722 54.204 1.00 75.75 108 LEU A N 1
ATOM 799 C CA . LEU A 1 108 ? -26.229 10.271 54.125 1.00 75.75 108 LEU A CA 1
ATOM 800 C C . LEU A 1 108 ? -26.510 8.998 54.939 1.00 75.75 108 LEU A C 1
ATOM 802 O O . LEU A 1 108 ? -27.657 8.556 54.989 1.00 75.75 108 LEU A O 1
ATOM 806 N N . LYS A 1 109 ? -25.476 8.416 55.570 1.00 82.75 109 LYS A N 1
ATOM 807 C CA . LYS A 1 109 ? -25.538 7.208 56.417 1.00 82.75 109 LYS A CA 1
ATOM 808 C C . LYS A 1 109 ? -26.328 6.055 55.783 1.00 82.75 109 LYS A C 1
ATOM 810 O O . LYS A 1 109 ? -27.020 5.305 56.468 1.00 82.75 109 LYS A O 1
ATOM 815 N N . VAL A 1 110 ? -26.236 5.919 54.463 1.00 75.00 110 VAL A N 1
ATOM 816 C CA . VAL A 1 110 ? -26.912 4.850 53.727 1.00 75.00 110 VAL A CA 1
ATOM 817 C C . VAL A 1 110 ? -26.249 3.511 54.049 1.00 75.00 110 VAL A C 1
ATOM 819 O O . VAL A 1 110 ? -25.030 3.429 54.206 1.00 75.00 110 VAL A O 1
ATOM 822 N N . GLU A 1 111 ? -27.054 2.449 54.139 1.00 81.88 111 GLU A N 1
ATOM 823 C CA . GLU A 1 111 ? -26.551 1.096 54.370 1.00 81.88 111 GLU A CA 1
ATOM 824 C C . GLU A 1 111 ? -25.453 0.723 53.367 1.00 81.88 111 GLU A C 1
ATOM 826 O O . GLU A 1 111 ? -25.601 0.929 52.159 1.00 81.88 111 GLU A O 1
ATOM 831 N N . SER A 1 112 ? -24.380 0.104 53.869 1.00 74.38 112 SER A N 1
ATOM 832 C CA . SER A 1 112 ? -23.189 -0.255 53.084 1.00 74.38 112 SER A CA 1
ATOM 833 C C . SER A 1 112 ? -23.537 -1.014 51.798 1.00 74.38 112 SER A C 1
ATOM 835 O O . SER A 1 112 ? -23.046 -0.673 50.724 1.00 74.38 112 SER A O 1
ATOM 837 N N . LYS A 1 113 ? -24.467 -1.977 51.873 1.00 72.88 113 LYS A N 1
ATOM 838 C CA . LYS A 1 113 ? -24.926 -2.745 50.704 1.00 72.88 113 LYS A CA 1
ATOM 839 C C . LYS A 1 113 ? -25.534 -1.842 49.626 1.00 72.88 113 LYS A C 1
ATOM 841 O O . LYS A 1 113 ? -25.257 -2.018 48.445 1.00 72.88 113 LYS A O 1
ATOM 846 N N . THR A 1 114 ? -26.339 -0.859 50.032 1.00 70.44 114 THR A N 1
ATOM 847 C CA . THR A 1 114 ? -27.014 0.070 49.112 1.00 70.44 114 THR A CA 1
ATOM 848 C C . THR A 1 114 ? -26.020 1.051 48.496 1.00 70.44 114 THR A C 1
ATOM 850 O O . THR A 1 114 ? -26.104 1.336 47.306 1.00 70.44 114 THR A O 1
ATOM 853 N N . ALA A 1 115 ? -25.035 1.519 49.265 1.00 71.69 115 ALA A N 1
ATOM 854 C CA . ALA A 1 115 ? -23.966 2.369 48.743 1.00 71.69 115 ALA A CA 1
ATOM 855 C C . ALA A 1 115 ? -23.110 1.642 47.687 1.00 71.69 115 ALA A C 1
ATOM 857 O O . ALA A 1 115 ? -22.813 2.216 46.640 1.00 71.69 115 ALA A O 1
ATOM 858 N N . TRP A 1 116 ? -22.775 0.366 47.915 1.00 72.06 116 TRP A N 1
ATOM 859 C CA . TRP A 1 116 ? -22.041 -0.461 46.949 1.00 72.06 116 TRP A CA 1
ATOM 860 C C . TRP A 1 116 ? -22.824 -0.718 45.657 1.00 72.06 116 TRP A C 1
ATOM 862 O O . TRP A 1 116 ? -22.245 -0.656 44.571 1.00 72.06 116 TRP A O 1
ATOM 872 N N . ALA A 1 117 ? -24.135 -0.948 45.753 1.00 70.50 117 ALA A N 1
ATOM 873 C CA . ALA A 1 117 ? -24.989 -1.103 44.577 1.00 70.50 117 ALA A CA 1
ATOM 874 C C . ALA A 1 117 ? -25.032 0.182 43.732 1.00 70.50 117 ALA A C 1
ATOM 876 O O . ALA A 1 117 ? -24.852 0.127 42.518 1.00 70.50 117 ALA A O 1
ATOM 877 N N . LEU A 1 118 ? -25.190 1.350 44.366 1.00 70.94 118 LEU A N 1
ATOM 878 C CA . LEU A 1 118 ? -25.188 2.638 43.664 1.00 70.94 118 LEU A CA 1
ATOM 879 C C . LEU A 1 118 ? -23.827 2.938 43.021 1.00 70.94 118 LEU A C 1
ATOM 881 O O . LEU A 1 118 ? -23.775 3.361 41.870 1.00 70.94 118 LEU A O 1
ATOM 885 N N . PHE A 1 119 ? -22.725 2.662 43.723 1.00 75.00 119 PHE A N 1
ATOM 886 C CA . PHE A 1 119 ? -21.379 2.790 43.161 1.00 75.00 119 PHE A CA 1
ATOM 887 C C . PHE A 1 119 ? -21.196 1.934 41.901 1.00 75.00 119 PHE A C 1
ATOM 889 O O . PHE A 1 119 ? -20.708 2.436 40.889 1.00 75.00 119 PHE A O 1
ATOM 896 N N . SER A 1 120 ? -21.638 0.675 41.950 1.00 69.94 120 SER A N 1
ATOM 897 C CA . SER A 1 120 ? -21.527 -0.285 40.842 1.00 69.94 120 SER A CA 1
ATOM 898 C C . SER A 1 120 ? -22.364 0.133 39.631 1.00 69.94 120 SER A C 1
ATOM 900 O O . SER A 1 120 ? -21.897 0.073 38.495 1.00 69.94 120 SER A O 1
ATOM 902 N N . VAL A 1 121 ? -23.586 0.626 39.866 1.00 72.38 121 VAL A N 1
ATOM 903 C CA . VAL A 1 121 ? -24.447 1.180 38.809 1.00 72.38 121 VAL A CA 1
ATOM 904 C C . VAL A 1 121 ? -23.790 2.388 38.147 1.00 72.38 121 VAL A C 1
ATOM 906 O O . VAL A 1 121 ? -23.788 2.467 36.923 1.00 72.38 121 VAL A O 1
ATOM 909 N N . LEU A 1 122 ? -23.203 3.300 38.928 1.00 74.25 122 LEU A N 1
ATOM 910 C CA . LEU A 1 122 ? -22.519 4.481 38.394 1.00 74.25 122 LEU A CA 1
ATOM 911 C C . LEU A 1 122 ? -21.292 4.111 37.554 1.00 74.25 122 LEU A C 1
ATOM 913 O O . LEU A 1 122 ? -21.054 4.720 36.515 1.00 74.25 122 LEU A O 1
ATOM 917 N N . THR A 1 123 ? -20.514 3.114 37.985 1.00 69.44 123 THR A N 1
ATOM 918 C CA . THR A 1 123 ? -19.326 2.672 37.237 1.00 69.44 123 THR A CA 1
ATOM 919 C C . THR A 1 123 ? -19.707 1.952 35.950 1.00 69.44 123 THR A C 1
ATOM 921 O O . THR A 1 123 ? -19.106 2.234 34.914 1.00 69.44 123 THR A O 1
ATOM 924 N N . ILE A 1 124 ? -20.735 1.090 35.972 1.00 68.94 124 ILE A N 1
ATOM 925 C CA . ILE A 1 124 ? -21.261 0.480 34.741 1.00 68.94 124 ILE A CA 1
ATOM 926 C C . ILE A 1 124 ? -21.795 1.564 33.811 1.00 68.94 124 ILE A C 1
ATOM 928 O O . ILE A 1 124 ? -21.438 1.576 32.636 1.00 68.94 124 ILE A O 1
ATOM 932 N N . SER A 1 125 ? -22.652 2.464 34.302 1.00 69.62 125 SER A N 1
ATOM 933 C CA . SER A 1 125 ? -23.310 3.445 33.440 1.00 69.62 125 SER A CA 1
ATOM 934 C C . SER A 1 125 ? -22.309 4.420 32.830 1.00 69.62 125 SER A C 1
ATOM 936 O O . SER A 1 125 ? -22.441 4.745 31.655 1.00 69.62 125 SER A O 1
ATOM 938 N N . ALA A 1 126 ? -21.277 4.830 33.572 1.00 69.56 126 ALA A N 1
ATOM 939 C CA . ALA A 1 126 ? -20.210 5.669 33.042 1.00 69.56 126 ALA A CA 1
ATOM 940 C C . ALA A 1 126 ? -19.317 4.924 32.032 1.00 69.56 126 ALA A C 1
ATOM 942 O O . ALA A 1 126 ? -19.003 5.488 30.986 1.00 69.56 126 ALA A O 1
ATOM 943 N N . GLY A 1 127 ? -18.947 3.667 32.315 1.00 64.31 127 GLY A N 1
ATOM 944 C CA . GLY A 1 127 ? -18.044 2.871 31.471 1.00 64.31 127 GLY A CA 1
ATOM 945 C C . GLY A 1 127 ? -18.689 2.223 30.240 1.00 64.31 127 GLY A C 1
ATOM 946 O O . GLY A 1 127 ? -17.986 1.851 29.310 1.00 64.31 127 GLY A O 1
ATOM 947 N N . THR A 1 128 ? -20.017 2.077 30.215 1.00 66.25 128 THR A N 1
ATOM 948 C CA . THR A 1 128 ? -20.752 1.495 29.077 1.00 66.25 128 THR A CA 1
ATOM 949 C C . THR A 1 128 ? -21.529 2.571 28.327 1.00 66.25 128 THR A C 1
ATOM 951 O O . THR A 1 128 ? -21.058 3.073 27.313 1.00 66.25 128 THR A O 1
ATOM 954 N N . LEU A 1 129 ? -22.693 2.976 28.843 1.00 63.19 129 LEU A N 1
ATOM 955 C CA . LEU A 1 129 ? -23.597 3.942 28.211 1.00 63.19 129 LEU A CA 1
ATOM 956 C C . LEU A 1 129 ? -22.961 5.327 28.060 1.00 63.19 129 LEU A C 1
ATOM 958 O O . LEU A 1 129 ? -23.072 5.942 27.006 1.00 63.19 129 LEU A O 1
ATOM 962 N N . GLY A 1 130 ? -22.279 5.816 29.094 1.00 61.28 130 GLY A N 1
ATOM 963 C CA . GLY A 1 130 ? -21.592 7.106 29.088 1.00 61.28 130 GLY A CA 1
ATOM 964 C C . GLY A 1 130 ? -20.456 7.147 28.071 1.00 61.28 130 GLY A C 1
ATOM 965 O O . GLY A 1 130 ? -20.356 8.103 27.302 1.00 61.28 130 GLY A O 1
ATOM 966 N N . SER A 1 131 ? -19.645 6.088 28.020 1.00 61.66 131 SER A N 1
ATOM 967 C CA . SER A 1 131 ? -18.628 5.905 26.985 1.00 61.66 131 SER A CA 1
ATOM 968 C C . SER A 1 131 ? -19.266 5.826 25.598 1.00 61.66 131 SER A C 1
ATOM 970 O O . SER A 1 131 ? -18.936 6.646 24.750 1.00 61.66 131 SER A O 1
ATOM 972 N N . TYR A 1 132 ? -20.245 4.944 25.377 1.00 57.34 132 TYR A N 1
ATOM 973 C CA . TYR A 1 132 ? -20.935 4.808 24.090 1.00 57.34 132 TYR A CA 1
ATOM 974 C C . TYR A 1 132 ? -21.500 6.141 23.589 1.00 57.34 132 TYR A C 1
ATOM 976 O O . TYR A 1 132 ? -21.211 6.538 22.470 1.00 57.34 132 TYR A O 1
ATOM 984 N N . VAL A 1 133 ? -22.227 6.888 24.426 1.00 60.91 133 VAL A N 1
ATOM 985 C CA . VAL A 1 133 ? -22.785 8.204 24.060 1.00 60.91 133 VAL A CA 1
ATOM 986 C C . VAL A 1 133 ? -21.690 9.229 23.746 1.00 60.91 133 VAL A C 1
ATOM 988 O O . VAL A 1 133 ? -21.889 10.090 22.894 1.00 60.91 133 VAL A O 1
ATOM 991 N N . SER A 1 134 ? -20.535 9.143 24.409 1.00 61.38 134 SER A N 1
ATOM 992 C CA . SER A 1 134 ? -19.405 10.051 24.171 1.00 61.38 134 SER A CA 1
ATOM 993 C C . SER A 1 134 ? -18.621 9.705 22.900 1.00 61.38 134 SER A C 1
ATOM 995 O O . SER A 1 134 ? -18.091 10.605 22.255 1.00 61.38 134 SER A O 1
ATOM 997 N N . PHE A 1 135 ? -18.570 8.423 22.521 1.00 55.62 135 PHE A N 1
ATOM 998 C CA . PHE A 1 135 ? -17.896 7.947 21.309 1.00 55.62 135 PHE A CA 1
ATOM 999 C C . PHE A 1 135 ? -18.815 7.868 20.089 1.00 55.62 135 PHE A C 1
ATOM 1001 O O . PHE A 1 135 ? -18.315 7.856 18.971 1.00 55.62 135 PHE A O 1
ATOM 1008 N N . ALA A 1 136 ? -20.138 7.831 20.270 1.00 52.91 136 ALA A N 1
ATOM 1009 C CA . ALA A 1 136 ? -21.095 7.625 19.187 1.00 52.91 136 ALA A CA 1
ATOM 1010 C C . ALA A 1 136 ? -20.926 8.646 18.059 1.00 52.91 136 ALA A C 1
ATOM 1012 O O . ALA A 1 136 ? -21.010 8.263 16.903 1.00 52.91 136 ALA A O 1
ATOM 1013 N N . SER A 1 137 ? -20.629 9.913 18.364 1.00 48.94 137 SER A N 1
ATOM 1014 C CA . SER A 1 137 ? -20.374 10.916 17.323 1.00 48.94 137 SER A CA 1
ATOM 1015 C C . SER A 1 137 ? -19.074 10.665 16.558 1.00 48.94 137 SER A C 1
ATOM 1017 O O . SER A 1 137 ? -19.048 10.920 15.367 1.00 48.94 137 SER A O 1
ATOM 1019 N N . GLY A 1 138 ? -18.030 10.146 17.214 1.00 47.06 138 GLY A N 1
ATOM 1020 C CA . GLY A 1 138 ? -16.784 9.736 16.557 1.00 47.06 138 GLY A CA 1
ATOM 1021 C C . GLY A 1 138 ? -16.990 8.498 15.690 1.00 47.06 138 GLY A C 1
ATOM 1022 O O . GLY A 1 138 ? -16.631 8.516 14.530 1.00 47.06 138 GLY A O 1
ATOM 1023 N N . PHE A 1 139 ? -17.697 7.478 16.187 1.00 43.31 139 PHE A N 1
ATOM 1024 C CA . PHE A 1 139 ? -18.072 6.310 15.380 1.00 43.31 139 PHE A CA 1
ATOM 1025 C C . PHE A 1 139 ? -18.997 6.660 14.208 1.00 43.31 139 PHE A C 1
ATOM 1027 O O . PHE A 1 139 ? -18.916 6.015 13.172 1.00 43.31 139 PHE A O 1
ATOM 1034 N N . TYR A 1 140 ? -19.877 7.657 14.355 1.00 42.31 140 TYR A N 1
ATOM 1035 C CA . TYR A 1 140 ? -20.716 8.153 13.260 1.00 42.31 140 TYR A CA 1
ATOM 1036 C C . TYR A 1 140 ? -19.956 9.055 12.288 1.00 42.31 140 TYR A C 1
ATOM 1038 O O . TYR A 1 140 ? -20.305 9.067 11.115 1.00 42.31 140 TYR A O 1
ATOM 1046 N N . GLN A 1 141 ? -18.965 9.818 12.752 1.00 39.12 141 GLN A N 1
ATOM 1047 C CA . GLN A 1 141 ? -18.098 10.608 11.879 1.00 39.12 141 GLN A CA 1
ATOM 1048 C C . GLN A 1 141 ? -17.139 9.699 11.123 1.00 39.12 141 GLN A C 1
ATOM 1050 O O . GLN A 1 141 ? -17.179 9.725 9.908 1.00 39.12 141 GLN A O 1
ATOM 1055 N N . ASP A 1 142 ? -16.413 8.813 11.805 1.00 40.09 142 ASP A N 1
ATOM 1056 C CA . ASP A 1 142 ? -15.537 7.825 11.174 1.00 40.09 142 ASP A CA 1
ATOM 1057 C C . ASP A 1 142 ? -16.365 6.885 10.279 1.00 40.09 142 ASP A C 1
ATOM 1059 O O . ASP A 1 142 ? -16.078 6.734 9.101 1.00 40.09 142 ASP A O 1
ATOM 1063 N N . GLY A 1 143 ? -17.467 6.321 10.792 1.00 33.72 143 GLY A N 1
ATOM 1064 C CA . GLY A 1 143 ? -18.402 5.452 10.058 1.00 33.72 143 GLY A CA 1
ATOM 1065 C C . GLY A 1 143 ? -19.141 6.124 8.896 1.00 33.72 143 GLY A C 1
ATOM 1066 O O . GLY A 1 143 ? -19.465 5.466 7.909 1.00 33.72 143 GLY A O 1
ATOM 1067 N N . GLY A 1 144 ? -19.425 7.421 9.012 1.00 33.97 144 GLY A N 1
ATOM 1068 C CA . GLY A 1 144 ? -20.045 8.235 7.967 1.00 33.97 144 GLY A CA 1
ATOM 1069 C C . GLY A 1 144 ? -19.043 8.681 6.904 1.00 33.97 144 GLY A C 1
ATOM 1070 O O . GLY A 1 144 ? -19.386 8.665 5.722 1.00 33.97 144 GLY A O 1
ATOM 1071 N N . ASP A 1 145 ? -17.804 8.985 7.303 1.00 40.69 145 ASP A N 1
ATOM 1072 C CA . ASP A 1 145 ? -16.684 9.248 6.395 1.00 40.69 145 ASP A CA 1
ATOM 1073 C C . ASP A 1 145 ? -16.319 7.995 5.598 1.00 40.69 145 ASP A C 1
ATOM 1075 O O . ASP A 1 145 ? -16.028 8.115 4.417 1.00 40.69 145 ASP A O 1
ATOM 1079 N N . TYR A 1 146 ? -16.438 6.779 6.145 1.00 36.69 146 TYR A N 1
ATOM 1080 C CA . TYR A 1 146 ? -16.222 5.552 5.355 1.00 36.69 146 TYR A CA 1
ATOM 1081 C C . TYR A 1 146 ? -17.202 5.385 4.181 1.00 36.69 146 TYR A C 1
ATOM 1083 O O . TYR A 1 146 ? -16.857 4.741 3.195 1.00 36.69 146 TYR A O 1
ATOM 1091 N N . HIS A 1 147 ? -18.410 5.955 4.257 1.00 35.75 147 HIS A N 1
ATOM 1092 C CA . HIS A 1 147 ? -19.375 5.941 3.150 1.00 35.75 147 HIS A CA 1
ATOM 1093 C C . HIS A 1 147 ? -19.256 7.156 2.213 1.00 35.75 147 HIS A C 1
ATOM 1095 O O . HIS A 1 147 ? -19.860 7.145 1.139 1.00 35.75 147 HIS A O 1
ATOM 1101 N N . GLN A 1 148 ? -18.512 8.196 2.608 1.00 38.44 148 GLN A N 1
ATOM 1102 C CA . GLN A 1 148 ? -18.248 9.397 1.801 1.00 38.44 148 GLN A CA 1
ATOM 1103 C C . GLN A 1 148 ? -16.827 9.451 1.229 1.00 38.44 148 GLN A C 1
ATOM 1105 O O . GLN A 1 148 ? -16.584 10.203 0.285 1.00 38.44 148 GLN A O 1
ATOM 1110 N N . LEU A 1 149 ? -15.913 8.621 1.731 1.00 41.91 149 LEU A N 1
ATOM 1111 C CA . LEU A 1 149 ? -14.681 8.265 1.056 1.00 41.91 149 LEU A CA 1
ATOM 1112 C C . LEU A 1 149 ? -15.079 7.558 -0.237 1.00 41.91 149 LEU A C 1
ATOM 1114 O O . LEU A 1 149 ? -15.519 6.408 -0.240 1.00 41.91 149 LEU A O 1
ATOM 1118 N N . HIS A 1 150 ? -14.940 8.271 -1.350 1.00 38.00 150 HIS A N 1
ATOM 1119 C CA . HIS A 1 150 ? -14.750 7.648 -2.648 1.00 38.00 150 HIS A CA 1
ATOM 1120 C C . HIS A 1 150 ? -13.414 6.903 -2.557 1.00 38.00 150 HIS A C 1
ATOM 1122 O O . HIS A 1 150 ? -12.375 7.425 -2.937 1.00 38.00 150 HIS A O 1
ATOM 1128 N N . VAL A 1 151 ? -13.424 5.734 -1.915 1.00 43.75 151 VAL A N 1
ATOM 1129 C CA . VAL A 1 151 ? -12.311 4.800 -1.980 1.00 43.75 151 VAL A CA 1
ATOM 1130 C C . VAL A 1 151 ? -12.365 4.311 -3.413 1.00 43.75 151 VAL A C 1
ATOM 1132 O O . VAL A 1 151 ? -13.235 3.507 -3.750 1.00 43.75 151 VAL A O 1
ATOM 1135 N N . ASP A 1 152 ? -11.525 4.876 -4.279 1.00 44.34 152 ASP A N 1
ATOM 1136 C CA . ASP A 1 152 ? -11.324 4.302 -5.604 1.00 44.34 152 ASP A CA 1
ATOM 1137 C C . ASP A 1 152 ? -11.055 2.800 -5.402 1.00 44.34 152 ASP A C 1
ATOM 1139 O O . ASP A 1 152 ? -10.364 2.414 -4.458 1.00 44.34 152 ASP A O 1
ATOM 1143 N N . ASP A 1 153 ? -11.567 1.917 -6.262 1.00 45.66 153 ASP A N 1
ATOM 1144 C CA . ASP A 1 153 ? -11.280 0.471 -6.155 1.00 45.66 153 ASP A CA 1
ATOM 1145 C C . ASP A 1 153 ? -9.754 0.173 -6.172 1.00 45.66 153 ASP A C 1
ATOM 1147 O O . ASP A 1 153 ? -9.295 -0.901 -5.762 1.00 45.66 153 ASP A O 1
ATOM 1151 N N . ALA A 1 154 ? -8.956 1.159 -6.607 1.00 47.12 154 ALA A N 1
ATOM 1152 C CA . ALA A 1 154 ? -7.498 1.199 -6.539 1.00 47.12 154 ALA A CA 1
ATOM 1153 C C . ALA A 1 154 ? -6.917 1.475 -5.127 1.00 47.12 154 ALA A C 1
ATOM 1155 O O . ALA A 1 154 ? -5.795 1.056 -4.848 1.00 47.12 154 ALA A O 1
ATOM 1156 N N . ASP A 1 155 ? -7.652 2.127 -4.221 1.00 48.91 155 ASP A N 1
ATOM 1157 C CA . ASP A 1 155 ? -7.218 2.440 -2.848 1.00 48.91 155 ASP A CA 1
ATOM 1158 C C . ASP A 1 155 ? -7.379 1.253 -1.889 1.00 48.91 155 ASP A C 1
ATOM 1160 O O . ASP A 1 155 ? -6.590 1.081 -0.955 1.00 48.91 155 ASP A O 1
ATOM 1164 N N . MET A 1 156 ? -8.385 0.398 -2.107 1.00 52.22 156 MET A N 1
ATOM 1165 C CA . MET A 1 156 ? -8.740 -0.672 -1.169 1.00 52.22 156 MET A CA 1
ATOM 1166 C C . MET A 1 156 ? -7.896 -1.945 -1.380 1.00 52.22 156 MET A C 1
ATOM 1168 O O . MET A 1 156 ? -8.387 -3.002 -1.762 1.00 52.22 156 MET A O 1
ATOM 1172 N N . ILE A 1 157 ? -6.585 -1.875 -1.144 1.00 55.50 157 ILE A N 1
ATOM 1173 C CA . ILE A 1 157 ? -5.651 -2.931 -1.580 1.00 55.50 157 ILE A CA 1
ATOM 1174 C C . ILE A 1 157 ? -5.798 -4.262 -0.810 1.00 55.50 157 ILE A C 1
ATOM 1176 O O . ILE A 1 157 ? -5.672 -5.337 -1.406 1.00 55.50 157 ILE A O 1
ATOM 1180 N N . THR A 1 158 ? -6.138 -4.255 0.484 1.00 50.25 158 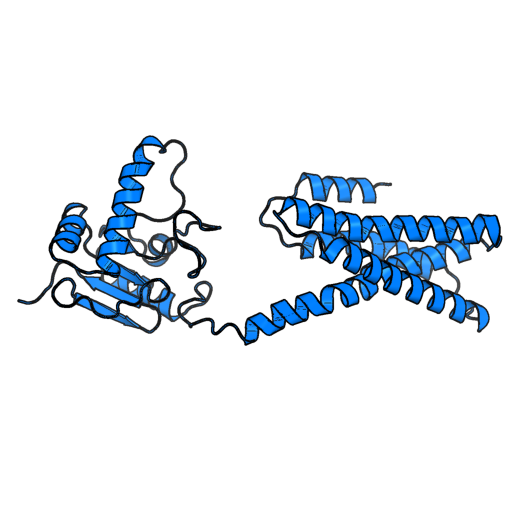THR A N 1
ATOM 1181 C CA . THR A 1 158 ? -6.598 -5.478 1.174 1.00 50.25 158 THR A CA 1
ATOM 1182 C C . THR A 1 158 ? -8.007 -5.831 0.709 1.00 50.25 158 THR A C 1
ATOM 1184 O O . THR A 1 158 ? -8.993 -5.426 1.314 1.00 50.25 158 THR A O 1
ATOM 1187 N N . GLY A 1 159 ? -8.084 -6.600 -0.376 1.00 55.41 159 GLY A N 1
ATOM 1188 C CA . GLY A 1 159 ? -9.346 -7.030 -0.979 1.00 55.41 159 GLY A CA 1
ATOM 1189 C C . GLY A 1 159 ? -9.565 -6.542 -2.410 1.00 55.41 159 GLY A C 1
ATOM 1190 O O . GLY A 1 159 ? -10.455 -7.085 -3.059 1.00 55.41 159 GLY A O 1
ATOM 1191 N N . SER A 1 160 ? -8.746 -5.615 -2.931 1.00 71.25 160 SER A N 1
ATOM 1192 C CA . SER A 1 160 ? -8.823 -5.179 -4.334 1.00 71.25 160 SER A CA 1
ATOM 1193 C C . SER A 1 160 ? -8.538 -6.358 -5.264 1.00 71.25 160 SER A C 1
ATOM 1195 O O . SER A 1 160 ? -7.409 -6.855 -5.372 1.00 71.25 160 SER A O 1
ATOM 1197 N N . ALA A 1 161 ? -9.598 -6.837 -5.917 1.00 81.25 161 ALA A N 1
ATOM 1198 C CA . ALA A 1 161 ? -9.514 -7.909 -6.898 1.00 81.25 161 ALA A CA 1
ATOM 1199 C C . ALA A 1 161 ? -8.624 -7.494 -8.077 1.00 81.25 161 ALA A C 1
ATOM 1201 O O . ALA A 1 161 ? -7.809 -8.295 -8.534 1.00 81.25 161 ALA A O 1
ATOM 1202 N N . ASP A 1 162 ? -8.711 -6.227 -8.478 1.00 85.19 162 ASP A N 1
ATOM 1203 C CA . ASP A 1 162 ? -8.013 -5.680 -9.636 1.00 85.19 162 ASP A CA 1
ATOM 1204 C C . ASP A 1 162 ? -6.508 -5.529 -9.378 1.00 85.19 162 ASP A C 1
ATOM 1206 O O . ASP A 1 162 ? -5.692 -5.944 -10.205 1.00 85.19 162 ASP A O 1
ATOM 1210 N N . TYR A 1 163 ? -6.096 -5.042 -8.202 1.00 87.00 163 TYR A N 1
ATOM 1211 C CA . TYR A 1 163 ? -4.667 -4.978 -7.868 1.00 87.00 163 TYR A CA 1
ATOM 1212 C C . TYR A 1 163 ? -4.052 -6.382 -7.740 1.00 87.00 163 TYR A C 1
ATOM 1214 O O . TYR A 1 163 ? -2.924 -6.641 -8.171 1.00 87.00 163 TYR A O 1
ATOM 1222 N N . ARG A 1 164 ? -4.809 -7.343 -7.193 1.00 87.75 164 ARG A N 1
ATOM 1223 C CA . ARG A 1 164 ? -4.379 -8.745 -7.140 1.00 87.75 164 ARG A CA 1
ATOM 1224 C C . ARG A 1 164 ? -4.253 -9.347 -8.537 1.00 87.75 164 ARG A C 1
ATOM 1226 O O . ARG A 1 164 ? -3.278 -10.050 -8.798 1.00 87.75 164 ARG A O 1
ATOM 1233 N N . GLU A 1 165 ? -5.217 -9.096 -9.414 1.00 92.12 165 GLU A N 1
ATOM 1234 C CA . GLU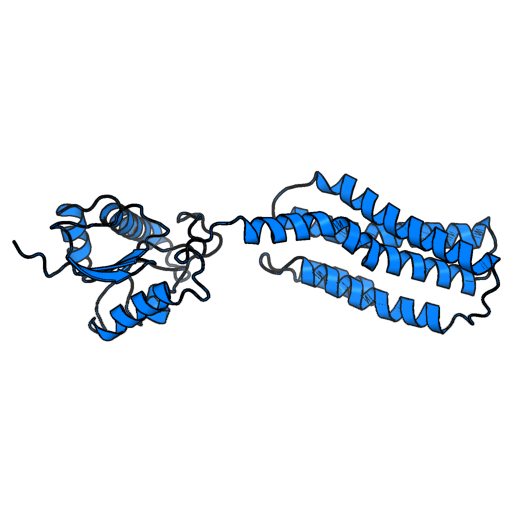 A 1 165 ? -5.190 -9.556 -10.801 1.00 92.12 165 GLU A CA 1
ATOM 1235 C C . GLU A 1 165 ? -3.958 -9.015 -11.536 1.00 92.12 165 GLU A C 1
ATOM 1237 O O . GLU A 1 165 ? -3.238 -9.797 -12.154 1.00 92.12 165 GLU A O 1
ATOM 1242 N N . LEU A 1 166 ? -3.653 -7.724 -11.375 1.00 93.75 166 LEU A N 1
ATOM 1243 C CA . LEU A 1 166 ? -2.477 -7.055 -11.939 1.00 93.75 166 LEU A CA 1
ATOM 1244 C C . LEU A 1 166 ? -1.172 -7.795 -11.592 1.00 93.75 166 LEU A C 1
ATOM 1246 O O . LEU A 1 166 ? -0.371 -8.139 -12.467 1.00 93.75 166 LEU A O 1
ATOM 1250 N N . LEU A 1 167 ? -0.970 -8.099 -10.307 1.00 94.25 167 LEU A N 1
ATOM 1251 C CA . LEU A 1 167 ? 0.244 -8.762 -9.823 1.00 94.25 167 LEU A CA 1
ATOM 1252 C C . LEU A 1 167 ? 0.283 -10.267 -10.135 1.00 94.25 167 LEU A C 1
ATOM 1254 O O . LEU A 1 167 ? 1.361 -10.825 -10.356 1.00 94.25 167 LEU A O 1
ATOM 1258 N N . VAL A 1 168 ? -0.873 -10.934 -10.195 1.00 95.19 168 VAL A N 1
ATOM 1259 C CA . VAL A 1 168 ? -0.976 -12.331 -10.653 1.00 95.19 168 VAL A CA 1
ATOM 1260 C C . VAL A 1 168 ? -0.702 -12.432 -12.154 1.00 95.19 168 VAL A C 1
ATOM 1262 O O . VAL A 1 168 ? -0.016 -13.361 -12.585 1.00 95.19 168 VAL A O 1
ATOM 1265 N N . TRP A 1 169 ? -1.169 -11.471 -12.952 1.00 97.31 169 TRP A N 1
ATOM 1266 C CA . TRP A 1 169 ? -0.841 -11.394 -14.370 1.00 97.31 169 TRP A CA 1
ATOM 1267 C C . TRP A 1 169 ? 0.669 -11.270 -14.554 1.00 97.31 169 TRP A C 1
ATOM 1269 O O . TRP A 1 169 ? 1.253 -12.064 -1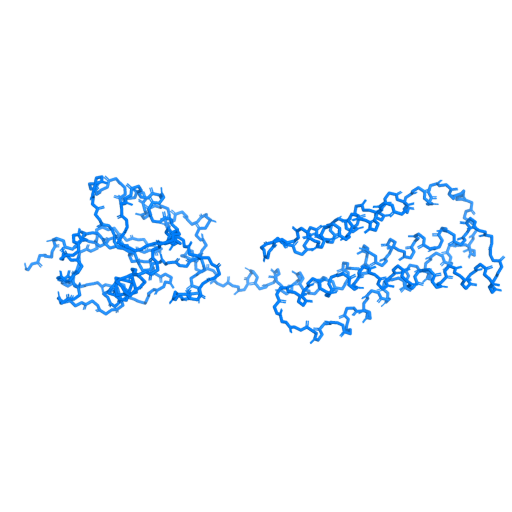5.295 1.00 97.31 169 TRP A O 1
ATOM 1279 N N . LEU A 1 170 ? 1.314 -10.356 -13.816 1.00 97.50 170 LEU A N 1
ATOM 1280 C CA . LEU A 1 170 ? 2.768 -10.195 -13.846 1.00 97.50 170 LEU A CA 1
ATOM 1281 C C . LEU A 1 170 ? 3.475 -11.510 -13.502 1.00 97.50 170 LEU A C 1
ATOM 1283 O O . LEU A 1 170 ? 4.360 -11.938 -14.240 1.00 97.50 170 LEU A O 1
ATOM 1287 N N . ARG A 1 171 ? 3.047 -12.211 -12.447 1.00 97.38 171 ARG A N 1
ATOM 1288 C CA . ARG A 1 171 ? 3.599 -13.520 -12.061 1.00 97.38 171 ARG A CA 1
ATOM 1289 C C . ARG A 1 171 ? 3.519 -14.574 -13.166 1.00 97.38 171 ARG A C 1
ATOM 1291 O O . ARG A 1 171 ? 4.407 -15.420 -13.250 1.00 97.38 171 ARG A O 1
ATOM 1298 N N . ASN A 1 172 ? 2.459 -14.562 -13.964 1.00 97.75 172 ASN A N 1
ATOM 1299 C CA . ASN A 1 172 ? 2.222 -15.577 -14.989 1.00 97.75 172 ASN A CA 1
ATOM 1300 C C . ASN A 1 172 ? 2.849 -15.221 -16.348 1.00 97.75 172 ASN A C 1
ATOM 1302 O O . ASN A 1 172 ? 2.974 -16.102 -17.193 1.00 97.75 172 ASN A O 1
ATOM 1306 N N . ASN A 1 173 ? 3.242 -13.958 -16.557 1.00 97.44 173 ASN A N 1
ATOM 1307 C CA . ASN A 1 173 ? 3.705 -13.440 -17.853 1.00 97.44 173 ASN A CA 1
ATOM 1308 C C . ASN A 1 173 ? 5.123 -12.837 -17.824 1.00 97.44 173 ASN A C 1
ATOM 1310 O O . ASN A 1 173 ? 5.563 -12.268 -18.821 1.00 97.44 173 ASN A O 1
ATOM 1314 N N . SER A 1 174 ? 5.839 -12.961 -16.705 1.00 96.44 174 SER A N 1
ATOM 1315 C CA . SER A 1 174 ? 7.246 -12.560 -16.556 1.00 96.44 174 SER A CA 1
ATOM 1316 C C . SER A 1 174 ? 8.115 -13.748 -16.152 1.00 96.44 174 SER A C 1
ATOM 1318 O O . SER A 1 174 ? 7.615 -14.732 -15.600 1.00 96.44 174 SER A O 1
ATOM 1320 N N . GLU A 1 175 ? 9.423 -13.650 -16.362 1.00 96.00 175 GLU A N 1
ATOM 1321 C CA . GLU A 1 175 ? 10.377 -14.668 -15.924 1.00 96.00 175 GLU A CA 1
ATOM 1322 C C . GLU A 1 175 ? 10.599 -14.599 -14.414 1.00 96.00 175 GLU A C 1
ATOM 1324 O O . GLU A 1 175 ? 10.554 -13.530 -13.809 1.00 96.00 175 GLU A O 1
ATOM 1329 N N . LYS A 1 176 ? 10.887 -15.743 -13.784 1.00 93.75 176 LYS A N 1
ATOM 1330 C CA . LYS A 1 176 ? 11.047 -15.852 -12.320 1.00 93.75 176 LYS A CA 1
ATOM 1331 C C . LYS A 1 176 ? 12.083 -14.878 -11.739 1.00 93.75 176 LYS A C 1
ATOM 1333 O O . LYS A 1 176 ? 11.937 -14.454 -10.595 1.00 93.75 176 LYS A O 1
ATOM 1338 N N . TYR A 1 177 ? 13.118 -14.568 -12.514 1.00 95.06 177 TYR A N 1
ATOM 1339 C CA . TYR A 1 177 ? 14.235 -13.711 -12.117 1.00 95.06 177 TYR A CA 1
ATOM 1340 C C . TYR A 1 177 ? 14.159 -12.303 -12.717 1.00 95.06 177 TYR A C 1
ATOM 1342 O O . TYR A 1 177 ? 15.125 -11.554 -12.603 1.00 95.06 177 TYR A O 1
ATOM 1350 N N . ASP A 1 178 ? 13.038 -11.936 -13.346 1.00 95.62 178 ASP A N 1
ATOM 1351 C CA . ASP A 1 178 ? 12.848 -10.569 -13.821 1.00 95.62 178 ASP A CA 1
ATOM 1352 C C . ASP A 1 178 ? 12.833 -9.593 -12.633 1.00 95.62 178 ASP A C 1
ATOM 1354 O O . ASP A 1 178 ? 12.178 -9.837 -11.610 1.00 95.62 178 ASP A O 1
ATOM 1358 N N . LEU A 1 179 ? 13.533 -8.468 -12.799 1.00 96.50 179 LEU A N 1
ATOM 1359 C CA . LEU A 1 179 ? 13.483 -7.347 -11.871 1.00 96.50 179 LEU A CA 1
ATOM 1360 C C . LEU A 1 179 ? 12.323 -6.418 -12.239 1.00 96.50 179 LEU A C 1
ATOM 1362 O O . LEU A 1 179 ? 12.171 -5.991 -13.390 1.00 96.50 179 LEU A O 1
ATOM 1366 N N . VAL A 1 180 ? 11.513 -6.104 -11.234 1.00 97.56 180 VAL A N 1
ATOM 1367 C CA . VAL A 1 180 ? 10.294 -5.304 -11.350 1.00 97.56 180 VAL A CA 1
ATOM 1368 C C . VAL A 1 180 ? 10.486 -3.968 -10.638 1.00 97.56 180 VAL A C 1
ATOM 1370 O O . VAL A 1 180 ? 11.051 -3.916 -9.553 1.00 97.56 180 VAL A O 1
ATOM 1373 N N . ALA A 1 181 ? 9.983 -2.879 -11.202 1.00 97.31 181 ALA A N 1
ATOM 1374 C CA . ALA A 1 181 ? 9.834 -1.604 -10.507 1.00 97.31 181 ALA A CA 1
ATOM 1375 C C . ALA A 1 181 ? 8.359 -1.337 -10.180 1.00 97.31 181 ALA A C 1
ATOM 1377 O O . ALA A 1 181 ? 7.480 -1.758 -10.925 1.00 97.31 181 ALA A O 1
ATOM 1378 N N . THR A 1 182 ? 8.079 -0.625 -9.090 1.00 95.06 182 THR A N 1
ATOM 1379 C CA . THR A 1 182 ? 6.721 -0.205 -8.711 1.00 95.06 182 THR A CA 1
ATOM 1380 C C . THR A 1 182 ? 6.742 1.216 -8.163 1.00 95.06 182 THR A C 1
ATOM 1382 O O . THR A 1 182 ? 7.687 1.587 -7.473 1.00 95.06 182 THR A O 1
ATOM 1385 N N . ASN A 1 183 ? 5.730 2.026 -8.474 1.00 92.94 183 ASN A N 1
ATOM 1386 C CA . ASN A 1 183 ? 5.541 3.349 -7.863 1.00 92.94 183 ASN A CA 1
ATOM 1387 C C . ASN A 1 183 ? 4.764 3.289 -6.535 1.00 92.94 183 ASN A C 1
ATOM 1389 O O . ASN A 1 183 ? 4.635 4.317 -5.870 1.00 92.94 183 ASN A O 1
ATOM 1393 N N . ARG A 1 184 ? 4.265 2.112 -6.131 1.00 87.94 184 ARG A N 1
ATOM 1394 C CA . ARG A 1 184 ? 3.537 1.928 -4.873 1.00 87.94 184 ARG A CA 1
ATOM 1395 C C . ARG A 1 184 ? 4.461 1.434 -3.762 1.00 87.94 184 ARG A C 1
ATOM 1397 O O . ARG A 1 184 ? 4.864 0.276 -3.752 1.00 87.94 184 ARG A O 1
ATOM 1404 N N . TYR A 1 185 ? 4.756 2.315 -2.806 1.00 86.25 185 TYR A N 1
ATOM 1405 C CA . TYR A 1 185 ? 5.634 2.020 -1.661 1.00 86.25 185 TYR A CA 1
ATOM 1406 C C . TYR A 1 185 ? 4.905 2.005 -0.314 1.00 86.25 185 TYR A C 1
ATOM 1408 O O . TYR A 1 185 ? 5.347 1.345 0.625 1.00 86.25 185 TYR A O 1
ATOM 1416 N N . CYS A 1 186 ? 3.811 2.753 -0.216 1.00 80.38 186 CYS A N 1
ATOM 1417 C CA . CYS A 1 186 ? 3.089 3.011 1.024 1.00 80.38 186 CYS A CA 1
ATOM 1418 C C . CYS A 1 186 ? 1.855 2.108 1.091 1.00 80.38 186 CYS A C 1
ATOM 1420 O O . CYS A 1 186 ? 1.267 1.796 0.051 1.00 80.38 186 CYS A O 1
ATOM 1422 N N . SER A 1 187 ? 1.456 1.674 2.290 1.00 73.56 187 SER A N 1
ATOM 1423 C CA . SER A 1 187 ? 0.197 0.933 2.454 1.00 73.56 187 SER A CA 1
ATOM 1424 C C . SER A 1 187 ? -1.007 1.778 2.040 1.00 73.56 187 SER A C 1
ATOM 1426 O O . SER A 1 187 ? -1.870 1.325 1.293 1.00 73.56 187 SER A O 1
ATOM 1428 N N . ASP A 1 188 ? -1.012 3.036 2.461 1.00 72.56 188 ASP A N 1
ATOM 1429 C CA . ASP A 1 188 ? -1.995 4.037 2.067 1.00 72.56 188 ASP A CA 1
ATOM 1430 C C . ASP A 1 188 ? -1.551 4.736 0.766 1.00 72.56 188 ASP A C 1
ATOM 1432 O O . ASP A 1 188 ? -0.361 4.971 0.566 1.00 72.56 188 ASP A O 1
ATOM 1436 N N . SER A 1 189 ? -2.482 5.009 -0.147 1.00 70.81 189 SER A N 1
ATOM 1437 C CA . SER A 1 189 ? -2.246 5.703 -1.425 1.00 70.81 189 SER A CA 1
ATOM 1438 C C . SER A 1 189 ? -2.131 7.207 -1.235 1.00 70.81 189 SER A C 1
ATOM 1440 O O . SER A 1 189 ? -1.499 7.878 -2.051 1.00 70.81 189 SER A O 1
ATOM 1442 N N . TYR A 1 190 ? -2.724 7.728 -0.160 1.00 69.56 190 TYR A N 1
ATOM 1443 C CA . TYR A 1 190 ? -2.634 9.130 0.225 1.00 69.56 190 TYR A CA 1
ATOM 1444 C C . TYR A 1 190 ? -1.279 9.463 0.863 1.00 69.56 190 TYR A C 1
ATOM 1446 O O . TYR A 1 190 ? -0.873 10.628 0.876 1.00 69.56 190 TYR A O 1
ATOM 1454 N N . ASP A 1 191 ? -0.557 8.448 1.347 1.00 69.75 191 ASP A N 1
ATOM 1455 C CA . ASP A 1 191 ? 0.792 8.594 1.879 1.00 69.75 191 ASP A CA 1
ATOM 1456 C C . ASP A 1 191 ? 1.838 8.617 0.755 1.00 69.75 191 ASP A C 1
ATOM 1458 O O . ASP A 1 191 ? 1.786 7.861 -0.218 1.00 69.75 191 ASP A O 1
ATOM 1462 N N . LEU A 1 192 ? 2.862 9.453 0.936 1.00 69.12 192 LEU A N 1
ATOM 1463 C CA . LEU A 1 192 ? 4.010 9.528 0.038 1.00 69.12 192 LEU A CA 1
ATOM 1464 C C . LEU A 1 192 ? 5.276 9.085 0.762 1.00 69.12 192 LEU A C 1
ATOM 1466 O O . LEU A 1 192 ? 5.613 9.572 1.846 1.00 69.12 192 LEU A O 1
ATOM 1470 N N . ALA A 1 193 ? 6.025 8.190 0.122 1.00 71.12 193 ALA A N 1
ATOM 1471 C CA . ALA A 1 193 ? 7.338 7.801 0.604 1.00 71.12 193 ALA A CA 1
ATOM 1472 C C . ALA A 1 193 ? 8.276 9.029 0.635 1.00 71.12 193 ALA A C 1
ATOM 1474 O O . ALA A 1 193 ? 8.223 9.862 -0.272 1.00 71.12 193 ALA A O 1
ATOM 1475 N N . PRO A 1 194 ? 9.146 9.154 1.655 1.00 65.38 194 PRO A N 1
ATOM 1476 C CA . PRO A 1 194 ? 9.436 8.159 2.694 1.00 65.38 194 PRO A CA 1
ATOM 1477 C C . PRO A 1 194 ? 8.527 8.231 3.938 1.00 65.38 194 PRO A C 1
ATOM 1479 O O . PRO A 1 194 ? 8.713 7.444 4.862 1.00 65.38 194 PRO A O 1
ATOM 1482 N N . ASN A 1 195 ? 7.569 9.160 3.992 1.00 69.69 195 ASN A N 1
ATOM 1483 C CA . ASN A 1 195 ? 6.795 9.491 5.194 1.00 69.69 195 ASN A CA 1
ATOM 1484 C C . ASN A 1 195 ? 5.477 8.710 5.292 1.00 69.69 195 ASN A C 1
ATOM 1486 O O . ASN A 1 195 ? 4.425 9.292 5.533 1.00 69.69 195 ASN A O 1
ATOM 149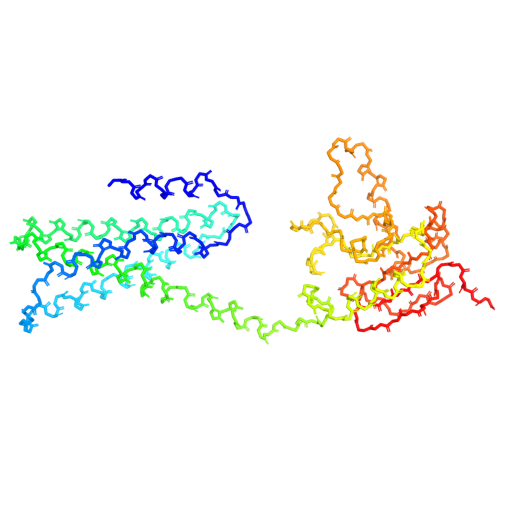0 N N . CYS A 1 196 ? 5.529 7.398 5.102 1.00 72.56 196 CYS A N 1
ATOM 1491 C CA . CYS A 1 196 ? 4.362 6.533 5.246 1.00 72.56 196 CYS A CA 1
ATOM 1492 C C . CYS A 1 196 ? 4.325 5.851 6.609 1.00 72.56 196 CYS A C 1
ATOM 1494 O O . CYS A 1 196 ? 5.372 5.486 7.152 1.00 72.56 196 CYS A O 1
ATOM 1496 N N . MET A 1 197 ? 3.118 5.598 7.125 1.00 61.66 197 MET A N 1
ATOM 1497 C CA . MET A 1 197 ? 2.959 4.833 8.370 1.00 61.66 197 MET A CA 1
ATOM 1498 C C . MET A 1 197 ? 3.513 3.404 8.259 1.00 61.66 197 MET A C 1
ATOM 1500 O O . MET A 1 197 ? 4.017 2.862 9.243 1.00 61.66 197 MET A O 1
ATOM 1504 N N . ALA A 1 198 ? 3.455 2.805 7.064 1.00 64.88 198 ALA A N 1
ATOM 1505 C CA . ALA A 1 198 ? 4.035 1.498 6.778 1.00 64.88 198 ALA A CA 1
ATOM 1506 C C . ALA A 1 198 ? 4.543 1.402 5.329 1.00 64.88 198 ALA A C 1
ATOM 1508 O O . ALA A 1 198 ? 3.824 1.720 4.379 1.00 64.88 198 ALA A O 1
ATOM 1509 N N . LEU A 1 199 ? 5.779 0.912 5.173 1.00 70.19 199 LEU A N 1
ATOM 1510 C CA . LEU A 1 199 ? 6.350 0.548 3.874 1.00 70.19 199 LEU A CA 1
ATOM 1511 C C . LEU A 1 199 ? 5.905 -0.864 3.486 1.00 70.19 199 LEU A C 1
ATOM 1513 O O . LEU A 1 199 ? 6.000 -1.805 4.279 1.00 70.19 199 LEU A O 1
ATOM 1517 N N . TRP A 1 200 ? 5.452 -1.014 2.248 1.00 74.62 200 TRP A N 1
ATOM 1518 C CA . TRP A 1 200 ? 4.834 -2.236 1.748 1.00 74.62 200 TRP A CA 1
ATOM 1519 C C . TRP A 1 200 ? 5.813 -3.107 0.962 1.00 74.62 200 TRP A C 1
ATOM 1521 O O . TRP A 1 200 ? 6.620 -2.552 0.240 1.00 74.62 200 TRP A O 1
ATOM 1531 N N . ASN A 1 201 ? 5.696 -4.440 1.084 1.00 85.69 201 ASN A N 1
ATOM 1532 C CA . ASN A 1 201 ? 6.255 -5.515 0.247 1.00 85.69 201 ASN A CA 1
ATOM 1533 C C . ASN A 1 201 ? 5.208 -6.296 -0.602 1.00 85.69 201 ASN A C 1
ATOM 1535 O O . ASN A 1 201 ? 5.314 -7.517 -0.739 1.00 85.69 201 ASN A O 1
ATOM 1539 N N . LEU A 1 202 ? 4.132 -5.670 -1.107 1.00 85.88 202 LEU A N 1
ATOM 1540 C CA . LEU A 1 202 ? 3.047 -6.419 -1.778 1.00 85.88 202 LEU A CA 1
ATOM 1541 C C . LEU A 1 202 ? 3.445 -6.962 -3.139 1.00 85.88 202 LEU A C 1
ATOM 1543 O O . LEU A 1 202 ? 3.066 -8.077 -3.507 1.00 85.88 202 LEU A O 1
ATOM 1547 N N . THR A 1 203 ? 4.136 -6.124 -3.907 1.00 90.94 203 THR A N 1
ATOM 1548 C CA . THR A 1 203 ? 4.463 -6.386 -5.301 1.00 90.94 203 THR A CA 1
ATOM 1549 C C . THR A 1 203 ? 5.312 -7.639 -5.348 1.00 90.94 203 THR A C 1
ATOM 1551 O O . THR A 1 203 ? 4.950 -8.597 -6.032 1.00 90.94 203 THR A O 1
ATOM 1554 N N . SER A 1 204 ? 6.370 -7.692 -4.536 1.00 91.56 204 SER A N 1
ATOM 1555 C CA . SER A 1 204 ? 7.199 -8.883 -4.362 1.00 91.56 204 SER A CA 1
ATOM 1556 C C . SER A 1 204 ? 6.404 -10.080 -3.826 1.00 91.56 204 SER A C 1
ATOM 1558 O O . SER A 1 204 ? 6.522 -11.176 -4.381 1.00 91.56 204 SER A O 1
ATOM 1560 N N . ALA A 1 205 ? 5.546 -9.893 -2.817 1.00 90.25 205 ALA A N 1
ATOM 1561 C CA . ALA A 1 205 ? 4.789 -10.985 -2.200 1.00 90.25 205 ALA A CA 1
ATOM 1562 C C . ALA A 1 205 ? 3.820 -11.692 -3.166 1.00 90.25 205 ALA A C 1
ATOM 1564 O O . ALA A 1 205 ? 3.802 -12.924 -3.229 1.00 90.25 205 ALA A O 1
ATOM 1565 N N . ILE A 1 206 ? 3.021 -10.947 -3.938 1.00 90.94 206 ILE A N 1
ATOM 1566 C CA . ILE A 1 206 ? 2.012 -11.537 -4.834 1.00 90.94 206 ILE A CA 1
ATOM 1567 C C . ILE A 1 206 ? 2.638 -11.967 -6.159 1.00 90.94 206 ILE A C 1
ATOM 1569 O O . ILE A 1 206 ? 2.403 -13.095 -6.612 1.00 90.94 206 ILE A O 1
ATOM 1573 N N . SER A 1 207 ? 3.451 -11.099 -6.775 1.00 94.44 207 SER A N 1
ATOM 1574 C CA . SER A 1 207 ? 4.052 -11.410 -8.077 1.00 94.44 207 SER A CA 1
ATOM 1575 C C . SER A 1 207 ? 5.136 -12.487 -7.975 1.00 94.44 207 SER A C 1
ATOM 1577 O O . SER A 1 207 ? 5.426 -13.172 -8.957 1.00 94.44 207 SER A O 1
ATOM 1579 N N . SER A 1 208 ? 5.717 -12.678 -6.782 1.00 94.94 208 SER A N 1
ATOM 1580 C CA . SER A 1 208 ? 6.887 -13.534 -6.567 1.00 94.94 208 SER A CA 1
ATOM 1581 C C . SER A 1 208 ? 8.049 -13.137 -7.487 1.00 94.94 208 SER A C 1
ATOM 1583 O O . SER A 1 208 ? 8.662 -13.997 -8.124 1.00 94.94 208 SER A O 1
ATOM 1585 N N . ARG A 1 209 ? 8.301 -11.828 -7.610 1.00 95.81 209 ARG A N 1
ATOM 1586 C CA . ARG A 1 209 ? 9.417 -11.240 -8.363 1.00 95.81 209 ARG A CA 1
ATOM 1587 C C . ARG A 1 209 ? 10.297 -10.394 -7.467 1.00 95.81 209 ARG A C 1
ATOM 1589 O O . ARG A 1 209 ? 9.857 -9.899 -6.430 1.00 95.81 209 ARG A O 1
ATOM 1596 N N . GLN A 1 210 ? 11.547 -10.238 -7.886 1.00 94.00 210 GLN A N 1
ATOM 1597 C CA . GLN A 1 210 ? 12.440 -9.287 -7.252 1.00 94.00 210 GLN A CA 1
ATOM 1598 C C . GLN A 1 210 ? 11.989 -7.876 -7.629 1.00 94.00 210 GLN A C 1
ATOM 1600 O O . GLN A 1 210 ? 11.716 -7.603 -8.797 1.00 94.00 210 GLN A O 1
ATOM 1605 N N . VAL A 1 21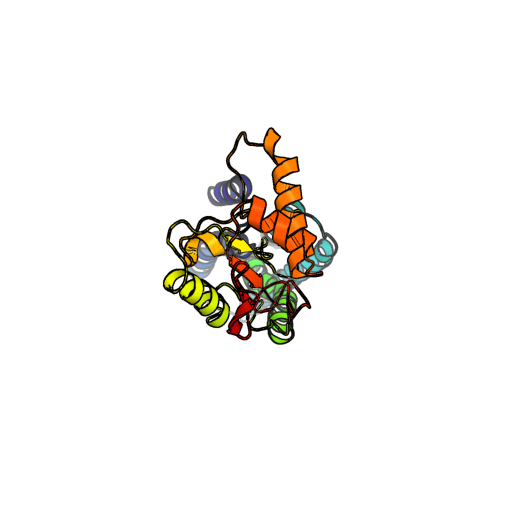1 ? 11.914 -6.986 -6.643 1.00 94.69 211 VAL A N 1
ATOM 1606 C CA . VAL A 1 211 ? 11.518 -5.592 -6.855 1.00 94.69 211 VAL A CA 1
ATOM 1607 C C . VAL A 1 211 ? 12.730 -4.684 -6.648 1.00 94.69 211 VAL A C 1
ATOM 1609 O O . VAL A 1 211 ? 13.524 -4.911 -5.736 1.00 94.69 211 VAL A O 1
ATOM 1612 N N . LEU A 1 212 ? 12.898 -3.683 -7.518 1.00 94.38 212 LEU A N 1
ATOM 1613 C CA . LEU A 1 212 ? 14.036 -2.758 -7.535 1.00 94.38 212 LEU A CA 1
ATOM 1614 C C . LEU A 1 212 ? 14.180 -2.005 -6.206 1.00 94.38 212 LEU A C 1
ATOM 1616 O O . LEU A 1 212 ? 15.294 -1.839 -5.701 1.00 94.38 212 LEU A O 1
ATOM 1620 N N . ALA A 1 213 ? 13.050 -1.543 -5.675 1.00 89.44 213 ALA A N 1
ATOM 1621 C CA . ALA A 1 213 ? 12.925 -0.872 -4.393 1.00 89.44 213 ALA A CA 1
ATOM 1622 C C . ALA A 1 213 ? 11.515 -1.132 -3.844 1.00 89.44 213 ALA A C 1
ATOM 1624 O O . ALA A 1 213 ? 10.535 -0.832 -4.520 1.00 89.44 213 ALA A O 1
ATOM 1625 N N . GLU A 1 214 ? 11.412 -1.716 -2.651 1.00 85.94 214 GLU A N 1
ATOM 1626 C CA . GLU A 1 214 ? 10.145 -1.986 -1.965 1.00 85.94 214 GLU A CA 1
ATOM 1627 C C . GLU A 1 214 ? 10.406 -2.193 -0.453 1.00 85.94 214 GLU A C 1
ATOM 1629 O O . GLU A 1 214 ? 11.497 -2.619 -0.066 1.00 85.94 214 GLU A O 1
ATOM 1634 N N . GLY A 1 215 ? 9.420 -1.862 0.389 1.00 78.50 215 GLY A N 1
ATOM 1635 C CA . GLY A 1 215 ? 9.382 -2.199 1.814 1.00 78.50 215 GLY A CA 1
ATOM 1636 C C . GLY A 1 215 ? 10.397 -1.551 2.747 1.00 78.50 215 GLY A C 1
ATOM 1637 O O . GLY A 1 215 ? 11.144 -0.633 2.407 1.00 78.50 215 GLY A O 1
ATOM 1638 N N . LEU A 1 216 ? 10.375 -2.056 3.985 1.00 70.06 216 LEU A N 1
ATOM 1639 C CA . LEU A 1 216 ? 11.381 -1.787 5.008 1.00 70.06 216 LEU A CA 1
ATOM 1640 C C . LEU A 1 216 ? 12.659 -2.557 4.695 1.00 70.06 216 LEU A C 1
ATOM 1642 O O . LEU A 1 216 ? 12.640 -3.743 4.367 1.00 70.06 216 LEU A O 1
ATOM 1646 N N . TYR A 1 217 ? 13.781 -1.872 4.851 1.00 67.69 217 TYR A N 1
ATOM 1647 C CA . TYR A 1 217 ? 15.077 -2.414 4.486 1.00 67.69 217 TYR A CA 1
ATOM 1648 C C . TYR A 1 217 ? 15.704 -3.215 5.621 1.00 67.69 217 TYR A C 1
ATOM 1650 O O . TYR A 1 217 ? 15.387 -2.979 6.792 1.00 67.69 217 TYR A O 1
ATOM 1658 N N . PRO A 1 218 ? 16.628 -4.136 5.294 1.00 71.56 218 PRO A N 1
ATOM 1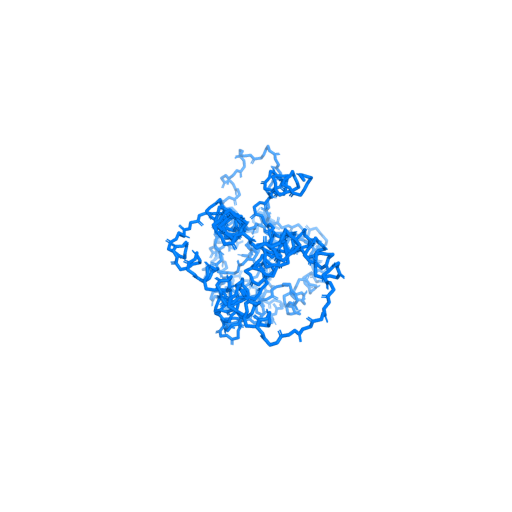659 C CA . PRO A 1 218 ? 17.313 -4.918 6.304 1.00 71.56 218 PRO A CA 1
ATOM 1660 C C . PRO A 1 218 ? 18.024 -4.007 7.313 1.00 71.56 218 PRO A C 1
ATOM 1662 O O . PRO A 1 218 ? 18.608 -2.987 6.916 1.00 71.56 218 PRO A O 1
ATOM 1665 N N . PRO A 1 219 ? 18.027 -4.366 8.605 1.00 70.69 219 PRO A N 1
ATOM 1666 C CA . PRO A 1 219 ? 18.852 -3.673 9.584 1.00 70.69 219 PRO A CA 1
ATOM 1667 C C . PRO A 1 219 ? 20.325 -3.694 9.139 1.00 70.69 219 PRO A C 1
ATOM 1669 O O . PRO A 1 219 ? 20.787 -4.681 8.569 1.00 70.69 219 PRO A O 1
ATOM 1672 N N . ASN A 1 220 ? 21.054 -2.608 9.417 1.00 77.94 220 ASN A N 1
ATOM 1673 C CA . ASN A 1 220 ? 22.462 -2.392 9.030 1.00 77.94 220 ASN A CA 1
ATOM 1674 C C . ASN A 1 220 ? 22.714 -2.092 7.536 1.00 77.94 220 ASN A C 1
ATOM 1676 O O . ASN A 1 220 ? 23.799 -2.367 7.040 1.00 77.94 220 ASN A O 1
ATOM 1680 N N . SER A 1 221 ? 21.728 -1.531 6.824 1.00 78.69 221 SER A N 1
ATOM 1681 C CA . SER A 1 221 ? 21.850 -1.095 5.416 1.00 78.69 221 SER A CA 1
ATOM 1682 C C . SER A 1 221 ? 21.768 0.431 5.227 1.00 78.69 221 SER A C 1
ATOM 1684 O O . SER A 1 221 ? 21.335 0.918 4.180 1.00 78.69 221 SER A O 1
ATOM 1686 N N . GLN A 1 222 ? 22.099 1.211 6.263 1.00 83.06 222 GLN A N 1
ATOM 1687 C CA . GLN A 1 222 ? 21.926 2.671 6.261 1.00 83.06 222 GLN A CA 1
ATOM 1688 C C . GLN A 1 222 ? 22.838 3.383 5.249 1.00 83.06 222 GLN A C 1
ATOM 1690 O O . GLN A 1 222 ? 22.477 4.438 4.731 1.00 83.06 222 GLN A O 1
ATOM 1695 N N . ASP A 1 223 ? 23.994 2.802 4.940 1.00 85.75 223 ASP A N 1
ATOM 1696 C CA . ASP A 1 223 ? 24.937 3.264 3.916 1.00 85.75 223 ASP A CA 1
ATOM 1697 C C . ASP A 1 223 ? 24.340 3.243 2.497 1.00 85.75 223 ASP A C 1
ATOM 1699 O O . ASP A 1 223 ? 24.755 4.017 1.634 1.00 85.75 223 ASP A O 1
ATOM 1703 N N . LEU A 1 224 ? 23.305 2.427 2.275 1.00 84.44 224 LEU A N 1
ATOM 1704 C CA . LEU A 1 224 ? 22.595 2.299 1.000 1.00 84.44 224 LEU A CA 1
ATOM 1705 C C . LEU A 1 224 ? 21.357 3.206 0.887 1.00 84.44 224 LEU A C 1
ATOM 1707 O O . LEU A 1 224 ? 20.633 3.132 -0.107 1.00 84.44 224 LEU A O 1
ATOM 1711 N N . ASN A 1 225 ? 21.086 4.066 1.877 1.00 84.25 225 ASN A N 1
ATOM 1712 C CA . ASN A 1 225 ? 19.894 4.925 1.884 1.00 84.25 225 ASN A CA 1
ATOM 1713 C C . ASN A 1 225 ? 19.827 5.881 0.678 1.00 84.25 225 ASN A C 1
ATOM 1715 O O . ASN A 1 225 ? 18.739 6.132 0.165 1.00 84.25 225 ASN A O 1
ATOM 1719 N N . TRP A 1 226 ? 20.965 6.404 0.216 1.00 86.81 226 TRP A N 1
ATOM 1720 C CA . TRP A 1 226 ? 21.002 7.335 -0.919 1.00 86.81 226 TRP A CA 1
ATOM 1721 C C . TRP A 1 226 ? 20.679 6.633 -2.248 1.00 86.81 226 TRP A C 1
ATOM 1723 O O . TRP A 1 226 ? 19.869 7.121 -3.028 1.00 86.81 226 TRP A O 1
ATOM 1733 N N . GLU A 1 227 ? 21.264 5.457 -2.483 1.00 90.31 227 GLU A N 1
ATOM 1734 C CA . GLU A 1 227 ? 21.065 4.663 -3.703 1.00 90.31 227 GLU A CA 1
ATOM 1735 C C . GLU A 1 227 ? 19.618 4.175 -3.801 1.00 90.31 227 GLU A C 1
ATOM 1737 O O . GLU A 1 227 ? 18.995 4.153 -4.859 1.00 90.31 227 GLU A O 1
ATOM 1742 N N . ARG A 1 228 ? 19.050 3.835 -2.651 1.00 84.88 228 ARG A N 1
ATOM 1743 C CA . ARG A 1 228 ? 17.641 3.505 -2.492 1.00 84.88 228 ARG A CA 1
ATOM 1744 C C . ARG A 1 228 ? 16.722 4.644 -2.906 1.00 84.88 228 ARG A C 1
ATOM 1746 O O . ARG A 1 228 ? 15.794 4.426 -3.680 1.00 84.88 228 ARG A O 1
ATOM 1753 N N . GLU A 1 229 ? 16.966 5.834 -2.371 1.00 87.56 229 GLU A N 1
ATOM 1754 C CA . GLU A 1 229 ? 16.149 7.000 -2.686 1.00 87.56 229 GLU A CA 1
ATOM 1755 C C . GLU A 1 229 ? 16.271 7.360 -4.169 1.00 87.56 229 GLU A C 1
ATOM 1757 O O . GLU A 1 229 ? 15.267 7.634 -4.821 1.00 87.56 229 GLU A O 1
ATOM 1762 N N . ASN A 1 230 ? 17.470 7.225 -4.742 1.00 92.81 230 ASN A N 1
ATOM 1763 C CA . ASN A 1 230 ? 17.684 7.381 -6.178 1.00 92.81 230 ASN A CA 1
ATOM 1764 C C . ASN A 1 230 ? 16.845 6.402 -7.008 1.00 92.81 230 ASN A C 1
ATOM 1766 O O . ASN A 1 230 ? 16.198 6.824 -7.965 1.00 92.81 230 ASN A O 1
ATOM 1770 N N . ARG A 1 231 ? 16.804 5.112 -6.645 1.00 93.81 231 ARG A N 1
ATOM 1771 C CA . ARG A 1 231 ? 15.954 4.119 -7.329 1.00 93.81 231 ARG A CA 1
ATOM 1772 C C . ARG A 1 231 ? 14.476 4.465 -7.204 1.00 93.81 231 ARG A C 1
ATOM 1774 O O . ARG A 1 231 ? 13.753 4.400 -8.194 1.00 93.81 231 ARG A O 1
ATOM 1781 N N . ARG A 1 232 ? 14.036 4.868 -6.011 1.00 91.38 232 ARG A N 1
ATOM 1782 C CA . ARG A 1 232 ? 12.647 5.257 -5.746 1.00 91.38 232 ARG A CA 1
ATOM 1783 C C . ARG A 1 232 ? 12.222 6.434 -6.626 1.00 91.38 232 ARG A C 1
ATOM 1785 O O . ARG A 1 232 ? 11.224 6.338 -7.340 1.00 91.38 232 ARG A O 1
ATOM 1792 N N . LEU A 1 233 ? 13.017 7.505 -6.612 1.00 93.00 233 LEU A N 1
ATOM 1793 C CA . LEU A 1 233 ? 12.795 8.716 -7.402 1.00 93.00 233 LEU A CA 1
ATOM 1794 C C . LEU A 1 233 ? 12.886 8.449 -8.906 1.00 93.00 233 LEU A C 1
ATOM 1796 O O . LEU A 1 233 ? 12.137 9.045 -9.673 1.00 93.00 233 LEU A O 1
ATOM 1800 N N . LEU A 1 234 ? 13.763 7.539 -9.342 1.00 97.12 234 LEU A N 1
ATOM 1801 C CA . LEU A 1 234 ? 13.844 7.121 -10.741 1.00 97.12 234 LEU A CA 1
ATOM 1802 C C . LEU A 1 234 ? 12.535 6.471 -11.205 1.00 97.12 234 LEU A C 1
ATOM 1804 O O . LEU A 1 234 ? 12.015 6.841 -12.257 1.00 97.12 234 LEU A O 1
ATOM 1808 N N . VAL A 1 235 ? 11.989 5.535 -10.423 1.00 96.31 235 VAL A N 1
ATOM 1809 C CA . VAL A 1 235 ? 10.718 4.874 -10.754 1.00 96.31 235 VAL A CA 1
ATOM 1810 C C . VAL A 1 235 ? 9.562 5.869 -10.716 1.00 96.31 235 VAL A C 1
ATOM 1812 O O . VAL A 1 235 ? 8.769 5.915 -11.651 1.00 96.31 235 VAL A O 1
ATOM 1815 N N . GLU A 1 236 ? 9.483 6.695 -9.672 1.00 93.88 236 GLU A N 1
ATOM 1816 C CA . GLU A 1 236 ? 8.449 7.726 -9.539 1.00 93.88 236 GLU A CA 1
ATOM 1817 C C . GLU A 1 236 ? 8.478 8.710 -10.718 1.00 93.88 236 GLU A C 1
ATOM 1819 O O . GLU A 1 236 ? 7.445 8.977 -11.335 1.00 93.88 236 GLU A O 1
ATOM 1824 N N . SER A 1 237 ? 9.670 9.201 -11.068 1.00 95.69 237 SER A N 1
ATOM 1825 C CA . SER A 1 237 ? 9.885 10.100 -12.201 1.00 95.69 237 SER A CA 1
ATOM 1826 C C . SER A 1 237 ? 9.476 9.444 -13.514 1.00 95.69 237 SER A C 1
ATOM 1828 O O . SER A 1 237 ? 8.724 10.040 -14.275 1.00 95.69 237 SER A O 1
ATOM 1830 N N . PHE A 1 238 ? 9.882 8.196 -13.764 1.00 97.44 238 PHE A N 1
ATOM 1831 C CA . PHE A 1 238 ? 9.510 7.490 -14.988 1.00 97.44 238 PHE A CA 1
ATOM 1832 C C . PHE A 1 238 ? 7.999 7.246 -15.096 1.00 97.44 238 PHE A C 1
ATOM 1834 O O . PHE A 1 238 ? 7.420 7.411 -16.168 1.00 97.44 238 PHE A O 1
ATOM 1841 N N . VAL A 1 239 ? 7.343 6.858 -14.001 1.00 96.69 239 VAL A N 1
ATOM 1842 C CA . VAL A 1 239 ? 5.907 6.564 -14.021 1.00 96.69 239 VAL A CA 1
ATOM 1843 C C . VAL A 1 239 ? 5.083 7.840 -14.229 1.00 96.69 239 VAL A C 1
ATOM 1845 O O . VAL A 1 239 ? 4.129 7.820 -15.005 1.00 96.69 239 VAL A O 1
ATOM 1848 N N . ASN A 1 240 ? 5.469 8.955 -13.603 1.00 95.69 240 ASN A N 1
ATOM 1849 C CA . ASN A 1 240 ? 4.763 10.235 -13.727 1.00 95.69 240 ASN A CA 1
ATOM 1850 C C . ASN A 1 240 ? 5.138 11.024 -14.994 1.00 95.69 240 ASN A C 1
ATOM 1852 O O . ASN A 1 240 ? 4.275 11.651 -15.605 1.00 95.69 240 ASN A O 1
ATOM 1856 N N . PHE A 1 241 ? 6.403 10.977 -15.406 1.00 96.25 241 PHE A N 1
ATOM 1857 C CA . PHE A 1 241 ? 6.977 11.741 -16.515 1.00 96.25 241 PHE A CA 1
ATOM 1858 C C . PHE A 1 241 ? 7.869 10.828 -17.376 1.00 96.25 241 PHE A C 1
ATOM 1860 O O . PHE A 1 241 ? 9.102 10.900 -17.315 1.00 96.25 241 PHE A O 1
ATOM 1867 N N . PRO A 1 242 ? 7.266 9.930 -18.175 1.00 95.56 242 PRO A N 1
ATOM 1868 C CA . PRO A 1 242 ? 8.021 8.928 -18.910 1.00 95.56 242 PRO A CA 1
ATOM 1869 C C . PRO A 1 242 ? 8.951 9.569 -19.941 1.00 95.56 242 PRO A C 1
ATOM 1871 O O . PRO A 1 242 ? 8.593 10.517 -20.639 1.00 95.56 242 PRO A O 1
ATOM 1874 N N . SER A 1 243 ? 10.176 9.053 -20.011 1.00 95.50 243 SER A N 1
ATOM 1875 C CA . SER A 1 243 ? 11.243 9.582 -20.861 1.00 95.50 243 SER A CA 1
ATOM 1876 C C . SER A 1 243 ? 12.195 8.474 -21.309 1.00 95.50 243 SER A C 1
ATOM 1878 O O . SER A 1 243 ? 12.317 7.437 -20.651 1.00 95.50 243 SER A O 1
ATOM 1880 N N . ILE A 1 244 ? 12.907 8.708 -22.419 1.00 94.94 244 ILE A N 1
ATOM 1881 C CA . ILE A 1 244 ? 13.932 7.783 -22.939 1.00 94.94 244 ILE A CA 1
ATOM 1882 C C . ILE A 1 244 ? 15.040 7.576 -21.902 1.00 94.94 244 ILE A C 1
ATOM 1884 O O . ILE A 1 244 ? 15.466 6.448 -21.675 1.00 94.94 244 ILE A O 1
ATOM 1888 N N . GLU A 1 245 ? 15.474 8.652 -21.242 1.00 95.88 245 GLU A N 1
ATOM 1889 C CA . GLU A 1 245 ? 16.515 8.591 -20.215 1.00 95.88 245 GLU A CA 1
ATOM 1890 C C . GLU A 1 245 ? 16.058 7.789 -18.990 1.00 95.88 245 GLU A C 1
ATOM 1892 O O . GLU A 1 245 ? 16.801 6.937 -18.504 1.00 95.88 245 GLU A O 1
ATOM 1897 N N . GLY A 1 246 ? 14.826 8.012 -18.516 1.00 96.31 246 GLY A N 1
ATOM 1898 C CA . GLY A 1 246 ? 14.261 7.253 -17.399 1.00 96.31 246 GLY A CA 1
ATOM 1899 C C . GLY A 1 246 ? 14.145 5.761 -17.714 1.00 96.31 246 GLY A C 1
ATOM 1900 O O . GLY A 1 246 ? 14.545 4.930 -16.900 1.00 96.31 246 GLY A O 1
ATOM 1901 N N . ARG A 1 247 ? 13.683 5.419 -18.925 1.00 96.31 247 ARG A N 1
ATOM 1902 C CA . ARG A 1 247 ? 13.638 4.033 -19.410 1.00 96.31 247 ARG A CA 1
ATOM 1903 C C . ARG A 1 247 ? 15.029 3.403 -19.432 1.00 96.31 247 ARG A C 1
ATOM 1905 O O . ARG A 1 247 ? 15.202 2.327 -18.871 1.00 96.31 247 ARG A O 1
ATOM 1912 N N . ALA A 1 248 ? 16.003 4.067 -20.057 1.00 96.19 248 ALA A N 1
ATOM 1913 C CA . ALA A 1 248 ? 17.364 3.551 -20.188 1.00 96.19 248 ALA A CA 1
ATOM 1914 C C . ALA A 1 248 ? 17.992 3.287 -18.813 1.00 96.19 248 ALA A C 1
ATOM 1916 O O . ALA A 1 248 ? 18.483 2.193 -18.566 1.00 96.19 248 ALA A O 1
ATOM 1917 N N . LYS A 1 249 ? 17.853 4.229 -17.873 1.00 97.19 249 LYS A N 1
ATOM 1918 C CA . LYS A 1 249 ? 18.336 4.062 -16.494 1.00 97.19 249 LYS A CA 1
ATOM 1919 C C . LYS A 1 249 ? 17.669 2.896 -15.764 1.00 97.19 249 LYS A C 1
ATOM 1921 O O . LYS A 1 249 ? 18.336 2.176 -15.030 1.00 97.19 249 LYS A O 1
ATOM 1926 N N . LEU A 1 250 ? 16.363 2.687 -15.945 1.00 97.56 250 LEU A N 1
ATOM 1927 C CA . LEU A 1 250 ? 15.681 1.518 -15.380 1.00 97.56 250 LEU A CA 1
ATOM 1928 C C . LEU A 1 250 ? 16.220 0.212 -15.986 1.00 97.56 250 LEU A C 1
ATOM 1930 O O . LEU A 1 250 ? 16.476 -0.742 -15.251 1.00 97.56 250 LEU A O 1
ATOM 1934 N N . GLN A 1 251 ? 16.461 0.182 -17.297 1.00 96.12 251 GLN A N 1
ATOM 1935 C CA . GLN A 1 251 ? 17.060 -0.972 -17.971 1.00 96.12 251 GLN A CA 1
ATOM 1936 C C . GLN A 1 251 ? 18.511 -1.224 -17.536 1.00 96.12 251 GLN A C 1
ATOM 1938 O O . GLN A 1 251 ? 18.894 -2.385 -17.411 1.00 96.12 251 GLN A O 1
ATOM 1943 N N . ASP A 1 252 ? 19.288 -0.183 -17.222 1.00 96.75 252 ASP A N 1
ATOM 1944 C CA . ASP A 1 252 ? 20.646 -0.312 -16.671 1.00 96.75 252 ASP A CA 1
ATOM 1945 C C . ASP A 1 252 ? 20.645 -1.010 -15.299 1.00 96.75 252 ASP A C 1
ATOM 1947 O O . ASP A 1 252 ? 21.558 -1.770 -14.979 1.00 96.75 252 ASP A O 1
ATOM 1951 N N . TYR A 1 253 ? 19.583 -0.824 -14.506 1.00 96.50 253 TYR A N 1
ATOM 1952 C CA . TYR A 1 253 ? 19.347 -1.594 -13.278 1.00 96.50 253 TYR A CA 1
ATOM 1953 C C . TYR A 1 253 ? 18.864 -3.032 -13.533 1.00 96.50 253 TYR A C 1
ATOM 1955 O O . TYR A 1 253 ? 18.695 -3.795 -12.583 1.00 96.50 253 TYR A O 1
ATOM 1963 N N . GLY A 1 254 ? 18.628 -3.414 -14.789 1.00 96.50 254 GLY A N 1
ATOM 1964 C CA . GLY A 1 254 ? 18.051 -4.700 -15.174 1.00 96.50 254 GLY A CA 1
ATOM 1965 C C . GLY A 1 254 ? 16.528 -4.758 -15.041 1.00 96.50 254 GLY A C 1
ATOM 1966 O O . GLY A 1 254 ? 15.958 -5.847 -15.086 1.00 96.50 254 GLY A O 1
ATOM 1967 N N . VAL A 1 255 ? 15.852 -3.616 -14.859 1.00 97.44 255 VAL A N 1
ATOM 1968 C CA . VAL A 1 255 ? 14.387 -3.580 -14.795 1.00 97.44 255 VAL A CA 1
ATOM 1969 C C . VAL A 1 255 ? 13.815 -3.865 -16.173 1.00 97.44 255 VAL A C 1
ATOM 1971 O O . VAL A 1 255 ? 14.093 -3.161 -17.145 1.00 97.44 255 VAL A O 1
ATOM 1974 N N . ARG A 1 256 ? 12.944 -4.869 -16.227 1.00 95.81 256 ARG A N 1
ATOM 1975 C CA . ARG A 1 256 ? 12.167 -5.202 -17.422 1.00 95.81 256 ARG A CA 1
ATOM 1976 C C . ARG A 1 256 ? 10.721 -4.746 -17.314 1.00 95.81 256 ARG A C 1
ATOM 1978 O O . ARG A 1 256 ? 10.145 -4.278 -18.294 1.00 95.81 256 ARG A O 1
ATOM 1985 N N . TRP A 1 257 ? 10.151 -4.886 -16.121 1.00 98.00 257 TRP A N 1
ATOM 1986 C CA . TRP A 1 257 ? 8.740 -4.636 -15.864 1.00 98.00 257 TRP A CA 1
ATOM 1987 C C . TRP A 1 257 ? 8.558 -3.470 -14.909 1.00 98.00 257 TRP A C 1
ATOM 1989 O O . TRP A 1 257 ? 9.242 -3.389 -13.890 1.00 98.00 257 TRP A O 1
ATOM 1999 N N . VAL A 1 258 ? 7.587 -2.610 -15.196 1.00 97.94 258 VAL A N 1
ATOM 2000 C CA . VAL A 1 258 ? 7.145 -1.564 -14.269 1.00 97.94 258 VAL A CA 1
ATOM 2001 C C . VAL A 1 258 ? 5.670 -1.778 -13.962 1.00 97.94 258 VAL A C 1
ATOM 2003 O O . VAL A 1 258 ? 4.848 -1.854 -14.870 1.00 97.94 258 VAL A O 1
ATOM 2006 N N . VAL A 1 259 ? 5.331 -1.879 -12.684 1.00 97.06 259 VAL A N 1
ATOM 2007 C CA . VAL A 1 259 ? 3.955 -1.836 -12.194 1.00 97.06 259 VAL A CA 1
ATOM 2008 C C . VAL A 1 259 ? 3.628 -0.379 -11.892 1.00 97.06 259 VAL A C 1
ATOM 2010 O O . VAL A 1 259 ? 4.197 0.211 -10.977 1.00 97.06 259 VAL A O 1
ATOM 2013 N N . ALA A 1 260 ? 2.745 0.208 -12.693 1.00 96.38 260 ALA A N 1
ATOM 2014 C CA . ALA A 1 260 ? 2.233 1.554 -12.483 1.00 96.38 260 ALA A CA 1
ATOM 2015 C C . ALA A 1 260 ? 0.864 1.479 -11.798 1.00 96.38 260 ALA A C 1
ATOM 2017 O O . ALA A 1 260 ? -0.140 1.177 -12.443 1.00 96.38 260 ALA A O 1
ATOM 2018 N N . ASP A 1 261 ? 0.840 1.747 -10.497 1.00 92.69 261 ASP A N 1
ATOM 2019 C CA . ASP A 1 261 ? -0.361 1.873 -9.674 1.00 92.69 261 ASP A CA 1
ATOM 2020 C C . ASP A 1 261 ? -1.033 3.231 -9.940 1.00 92.69 261 ASP A C 1
ATOM 2022 O O . ASP A 1 261 ? -0.416 4.292 -9.784 1.00 92.69 261 ASP A O 1
ATOM 2026 N N . PHE A 1 262 ? -2.297 3.186 -10.368 1.00 91.75 262 PHE A N 1
ATOM 2027 C CA . PHE A 1 262 ? -3.097 4.351 -10.737 1.00 91.75 262 PHE A CA 1
ATOM 2028 C C . PHE A 1 262 ? -3.581 5.187 -9.552 1.00 91.75 262 PHE A C 1
ATOM 2030 O O . PHE A 1 262 ? -3.971 6.334 -9.785 1.00 91.75 262 PHE A O 1
ATOM 2037 N N . ALA A 1 263 ? -3.525 4.668 -8.324 1.00 84.81 263 ALA A N 1
ATOM 2038 C CA . ALA A 1 263 ? -3.840 5.427 -7.117 1.00 84.81 263 ALA A CA 1
ATOM 2039 C C . ALA A 1 263 ? -2.754 6.469 -6.802 1.00 84.81 263 ALA A C 1
ATOM 2041 O O . ALA A 1 263 ? -3.043 7.537 -6.273 1.00 84.81 263 ALA A O 1
ATOM 2042 N N . VAL A 1 264 ? -1.499 6.195 -7.182 1.00 86.69 264 VAL A N 1
ATOM 2043 C CA . VAL A 1 264 ? -0.343 7.063 -6.874 1.00 86.69 264 VAL A CA 1
ATOM 2044 C C . VAL A 1 264 ? 0.277 7.735 -8.105 1.00 86.69 264 VAL A C 1
ATOM 2046 O O . VAL A 1 264 ? 1.278 8.441 -8.003 1.00 86.69 264 VAL A O 1
ATOM 2049 N N . THR A 1 265 ? -0.319 7.568 -9.289 1.00 88.44 265 THR A N 1
ATOM 2050 C CA . THR A 1 265 ? 0.028 8.353 -10.484 1.00 88.44 265 THR A CA 1
ATOM 2051 C C . THR A 1 265 ? -1.214 8.832 -11.225 1.00 88.44 265 THR A C 1
ATOM 2053 O O . THR A 1 265 ? -2.239 8.159 -11.249 1.00 88.44 265 THR A O 1
ATOM 2056 N N . LYS A 1 266 ? -1.119 9.980 -11.904 1.00 89.94 266 LYS A N 1
ATOM 2057 C CA . LYS A 1 266 ? -2.142 10.454 -12.857 1.00 89.94 266 LYS A CA 1
ATOM 2058 C C . LYS A 1 266 ? -1.870 10.004 -14.293 1.00 89.94 266 LYS A C 1
ATOM 2060 O O . LYS A 1 266 ? -2.728 10.165 -15.158 1.00 89.94 266 LYS A O 1
ATOM 2065 N N . THR A 1 267 ? -0.696 9.437 -14.558 1.00 91.00 267 THR A N 1
ATOM 2066 C CA . THR A 1 267 ? -0.323 8.953 -15.885 1.00 91.00 267 THR A CA 1
ATOM 2067 C C . THR A 1 267 ? -1.136 7.711 -16.234 1.00 91.00 267 THR A C 1
ATOM 2069 O O . THR A 1 267 ? -1.331 6.816 -15.411 1.00 91.00 267 THR A O 1
ATOM 2072 N N . ARG A 1 268 ? -1.660 7.675 -17.461 1.00 92.62 268 ARG A N 1
ATOM 2073 C CA . ARG A 1 268 ? -2.450 6.550 -17.997 1.00 92.62 268 ARG A CA 1
ATOM 2074 C C . ARG A 1 268 ? -1.882 5.995 -19.305 1.00 92.62 268 ARG A C 1
ATOM 2076 O O . ARG A 1 268 ? -2.405 5.023 -19.834 1.00 92.62 268 ARG A O 1
ATOM 2083 N N . SER A 1 269 ? -0.825 6.611 -19.833 1.00 92.69 269 SER A N 1
ATOM 2084 C CA . SER A 1 269 ? -0.127 6.172 -21.039 1.00 92.69 269 SER A CA 1
ATOM 2085 C C . SER A 1 269 ? 1.359 6.493 -20.930 1.00 92.69 269 SER A C 1
ATOM 2087 O O . SER A 1 269 ? 1.728 7.575 -20.478 1.00 92.69 269 SER A O 1
ATOM 2089 N N . TRP A 1 270 ? 2.191 5.555 -21.381 1.00 94.69 270 TRP A N 1
ATOM 2090 C CA . TRP A 1 270 ? 3.653 5.660 -21.394 1.00 94.69 270 TRP A CA 1
ATOM 2091 C C . TRP A 1 270 ? 4.220 5.811 -22.810 1.00 94.69 270 TRP A C 1
ATOM 2093 O O . TRP A 1 270 ? 5.435 5.766 -22.978 1.00 94.69 270 TRP A O 1
ATOM 2103 N N . GLY A 1 271 ? 3.354 6.019 -23.812 1.00 90.25 271 GLY A N 1
ATOM 2104 C CA . GLY A 1 271 ? 3.736 6.267 -25.205 1.00 90.25 271 GLY A CA 1
ATOM 2105 C C . GLY A 1 271 ? 4.795 5.292 -25.723 1.00 90.25 271 GLY A C 1
ATOM 2106 O O . GLY A 1 271 ? 4.709 4.087 -25.495 1.00 90.25 271 GLY A O 1
ATOM 2107 N N . ASP A 1 272 ? 5.833 5.838 -26.353 1.00 91.69 272 ASP A N 1
ATOM 2108 C CA . ASP A 1 272 ? 6.962 5.071 -26.895 1.00 91.69 272 ASP A CA 1
ATOM 2109 C C . ASP A 1 272 ? 8.052 4.781 -25.841 1.00 91.69 272 ASP A C 1
ATOM 2111 O O . ASP A 1 272 ? 9.175 4.383 -26.153 1.00 91.69 272 ASP A O 1
ATOM 2115 N N . PHE A 1 273 ? 7.762 4.998 -24.558 1.00 94.81 273 PHE A N 1
ATOM 2116 C CA . PHE A 1 273 ? 8.713 4.749 -23.473 1.00 94.81 273 PHE A CA 1
ATOM 2117 C C . PHE A 1 273 ? 8.495 3.384 -22.818 1.00 94.81 273 PHE A C 1
ATOM 2119 O O . PHE A 1 273 ? 9.447 2.805 -22.300 1.00 94.81 273 PHE A O 1
ATOM 2126 N N . ALA A 1 274 ? 7.275 2.846 -22.867 1.00 95.81 274 ALA A N 1
ATOM 2127 C CA . ALA A 1 274 ? 6.970 1.492 -22.421 1.00 95.81 274 ALA A CA 1
ATOM 2128 C C . ALA A 1 274 ? 5.685 0.968 -23.061 1.00 95.81 274 ALA A C 1
ATOM 2130 O O . ALA A 1 274 ? 4.767 1.727 -23.362 1.00 95.81 274 ALA A O 1
ATOM 2131 N N . ASN A 1 275 ? 5.587 -0.351 -23.203 1.00 95.00 275 ASN A N 1
ATOM 2132 C CA . ASN A 1 275 ? 4.395 -0.998 -23.733 1.00 95.00 275 ASN A CA 1
ATOM 2133 C C . ASN A 1 275 ? 3.515 -1.520 -22.593 1.00 95.00 275 ASN A C 1
ATOM 2135 O O . ASN A 1 275 ? 3.942 -2.393 -21.840 1.00 95.00 275 ASN A O 1
ATOM 2139 N N . ALA A 1 276 ? 2.287 -1.017 -22.468 1.00 95.94 276 ALA A N 1
ATOM 2140 C CA . ALA A 1 276 ? 1.324 -1.536 -21.501 1.00 95.94 276 ALA A CA 1
ATOM 2141 C C . ALA A 1 276 ? 0.827 -2.921 -21.952 1.00 95.94 276 ALA A C 1
ATOM 2143 O O . ALA A 1 276 ? 0.071 -3.051 -22.914 1.00 95.94 276 ALA A O 1
ATOM 2144 N N . ARG A 1 277 ? 1.284 -3.978 -21.273 1.00 96.56 277 ARG A N 1
ATOM 2145 C CA . ARG A 1 277 ? 0.953 -5.374 -21.610 1.00 96.56 277 ARG A CA 1
ATOM 2146 C C . ARG A 1 277 ? -0.325 -5.855 -20.935 1.00 96.56 277 ARG A C 1
ATOM 2148 O O . ARG A 1 277 ? -0.957 -6.785 -21.432 1.00 96.56 277 ARG A O 1
ATOM 2155 N N . PHE A 1 278 ? -0.682 -5.227 -19.823 1.00 97.38 278 PHE A N 1
ATOM 2156 C CA . PHE A 1 278 ? -1.915 -5.465 -19.093 1.00 97.38 278 PHE A CA 1
ATOM 2157 C C . PHE A 1 278 ? -2.325 -4.183 -18.373 1.00 97.38 278 PHE A C 1
ATOM 2159 O O . PHE A 1 278 ? -1.470 -3.508 -17.797 1.00 97.38 278 PHE A O 1
ATOM 2166 N N . THR A 1 279 ? -3.619 -3.876 -18.391 1.00 96.19 279 THR A N 1
ATOM 2167 C CA . THR A 1 279 ? -4.202 -2.707 -17.731 1.00 96.19 279 THR A CA 1
ATOM 2168 C C . THR A 1 279 ? -5.579 -3.074 -17.202 1.00 96.19 279 THR A C 1
ATOM 2170 O O . THR A 1 279 ? -6.376 -3.674 -17.924 1.00 96.19 279 THR A O 1
ATOM 2173 N N . ASN A 1 280 ? -5.868 -2.673 -15.970 1.00 93.06 280 ASN A N 1
ATOM 2174 C CA . ASN A 1 280 ? -7.209 -2.681 -15.392 1.00 93.06 280 ASN A CA 1
ATOM 2175 C C . ASN A 1 280 ? -7.445 -1.372 -14.615 1.00 93.06 280 ASN A C 1
ATOM 2177 O O . ASN A 1 280 ? -6.720 -0.395 -14.805 1.00 93.06 280 ASN A O 1
ATOM 2181 N N . SER A 1 281 ? -8.485 -1.322 -13.786 1.00 89.69 281 SER A N 1
ATOM 2182 C CA . SER A 1 281 ? -8.836 -0.165 -12.945 1.00 89.69 281 SER A CA 1
ATOM 2183 C C . SER A 1 281 ? -7.732 0.223 -11.950 1.00 89.69 281 SER A C 1
ATOM 2185 O O . SER A 1 281 ? -7.576 1.405 -11.655 1.00 89.69 281 SER A O 1
ATOM 2187 N N . ALA A 1 282 ? -6.951 -0.744 -11.457 1.00 88.75 282 ALA A N 1
ATOM 2188 C CA . ALA A 1 282 ? -5.950 -0.521 -10.419 1.00 88.75 282 ALA A CA 1
ATOM 2189 C C . ALA A 1 282 ? -4.611 -0.020 -10.974 1.00 88.75 282 ALA A C 1
ATOM 2191 O O . ALA A 1 282 ? -3.888 0.717 -10.305 1.00 88.75 282 ALA A O 1
ATOM 2192 N N . GLY A 1 283 ? -4.245 -0.416 -12.194 1.00 94.19 283 GLY A N 1
ATOM 2193 C CA . GLY A 1 283 ? -2.947 -0.048 -12.737 1.00 94.19 283 GLY A CA 1
ATOM 2194 C C . GLY A 1 283 ? -2.615 -0.659 -14.086 1.00 94.19 283 GLY A C 1
ATOM 2195 O O . GLY A 1 283 ? -3.459 -1.214 -14.790 1.00 94.19 283 GLY A O 1
ATOM 2196 N N . SER A 1 284 ? -1.342 -0.541 -14.455 1.00 97.25 284 SER A N 1
ATOM 2197 C CA . SER A 1 284 ? -0.782 -1.129 -15.672 1.00 97.25 284 SER A CA 1
ATOM 2198 C C . SER A 1 284 ? 0.543 -1.837 -15.418 1.00 97.25 284 SER A C 1
ATOM 2200 O O . SER A 1 284 ? 1.387 -1.349 -14.669 1.00 97.25 284 SER A O 1
ATOM 2202 N N . VAL A 1 285 ? 0.746 -2.970 -16.092 1.00 97.88 285 VAL A N 1
ATOM 2203 C CA . VAL A 1 285 ? 2.042 -3.652 -16.187 1.00 97.88 285 VAL A CA 1
ATOM 2204 C C . VAL A 1 285 ? 2.704 -3.252 -17.498 1.00 97.88 285 VAL A C 1
ATOM 2206 O O . VAL A 1 285 ? 2.208 -3.554 -18.588 1.00 97.88 285 VAL A O 1
ATOM 2209 N N . LEU A 1 286 ? 3.829 -2.559 -17.378 1.00 97.88 286 LEU A N 1
ATOM 2210 C CA . LEU A 1 286 ? 4.582 -1.973 -18.476 1.00 97.88 286 LEU A CA 1
ATOM 2211 C C . LEU A 1 286 ? 5.813 -2.825 -18.787 1.00 97.88 286 LEU A C 1
ATOM 2213 O O . LEU A 1 286 ? 6.557 -3.190 -17.880 1.00 97.88 286 LEU A O 1
ATOM 2217 N N . ASP A 1 287 ? 6.034 -3.103 -20.067 1.00 96.69 287 ASP A N 1
ATOM 2218 C CA . ASP A 1 287 ? 7.211 -3.791 -20.605 1.00 96.69 287 ASP A CA 1
ATOM 2219 C C . ASP A 1 287 ? 8.183 -2.765 -21.203 1.00 96.69 287 ASP A C 1
ATOM 2221 O O . ASP A 1 287 ? 7.820 -2.007 -22.113 1.00 96.69 287 ASP A O 1
ATOM 2225 N N . LEU A 1 288 ? 9.416 -2.742 -20.686 1.00 95.38 288 LEU A N 1
ATOM 2226 C CA . LEU A 1 288 ? 10.476 -1.833 -21.124 1.00 95.38 288 LEU A CA 1
ATOM 2227 C C . LEU A 1 288 ? 11.302 -2.371 -22.306 1.00 95.38 288 LEU A C 1
ATOM 2229 O O . LEU A 1 288 ? 12.076 -1.612 -22.889 1.00 95.38 288 LEU A O 1
ATOM 2233 N N . GLU A 1 289 ? 11.169 -3.638 -22.708 1.00 84.50 289 GLU A N 1
ATOM 2234 C CA . GLU A 1 289 ? 11.949 -4.219 -23.815 1.00 84.50 289 GLU A CA 1
ATOM 2235 C C . GLU A 1 289 ? 11.326 -3.947 -25.188 1.00 84.50 289 GLU A C 1
ATOM 2237 O O . GLU A 1 289 ? 12.045 -3.757 -26.170 1.00 84.50 289 GLU A O 1
ATOM 2242 N N . ARG A 1 290 ? 9.992 -3.916 -25.286 1.00 60.66 290 ARG A N 1
ATOM 2243 C CA . ARG A 1 290 ? 9.281 -3.906 -26.576 1.00 60.66 290 ARG A CA 1
ATOM 2244 C C . ARG A 1 290 ? 8.514 -2.620 -26.833 1.00 60.66 290 ARG A C 1
ATOM 2246 O O . ARG A 1 290 ? 7.283 -2.620 -26.821 1.00 60.66 290 ARG A O 1
ATOM 2253 N N . VAL A 1 291 ? 9.231 -1.559 -27.179 1.00 57.81 291 VAL A N 1
ATOM 2254 C CA . VAL A 1 291 ? 8.610 -0.428 -27.877 1.00 57.81 291 VAL A CA 1
ATOM 2255 C C . VAL A 1 291 ? 8.781 -0.665 -29.370 1.00 57.81 291 VAL A C 1
ATOM 2257 O O . VAL A 1 291 ? 9.905 -0.779 -29.856 1.00 57.81 291 VAL A O 1
ATOM 2260 N N . LYS A 1 292 ? 7.664 -0.826 -30.086 1.00 43.25 292 LYS A N 1
ATOM 2261 C CA . LYS A 1 292 ? 7.683 -0.851 -31.549 1.00 43.25 292 LYS A CA 1
ATOM 2262 C C . LYS A 1 292 ? 7.960 0.576 -32.020 1.00 43.25 292 LYS A C 1
ATOM 2264 O O . LYS A 1 292 ? 7.122 1.436 -31.781 1.00 43.25 292 LYS A O 1
ATOM 2269 N N . ASN A 1 293 ? 9.117 0.788 -32.646 1.00 42.81 293 ASN A N 1
ATOM 2270 C CA . ASN A 1 293 ? 9.316 1.922 -33.550 1.00 42.81 293 ASN A CA 1
ATOM 2271 C C . ASN A 1 293 ? 8.392 1.788 -34.766 1.00 42.81 293 ASN A C 1
ATOM 2273 O O . ASN A 1 293 ? 8.161 0.628 -35.191 1.00 42.81 293 ASN A O 1
#

Foldseek 3Di:
DVLVVVLVVCLVPDDLPDDPVVSLVSLCVSLVVLLVVLQVVDPPPDDPVLVVLLVVLLVVLLVQLQVLLVVLVPQDDGSVSVSVSSVCSLVRLLVVLVVQLCCCCPPVVDDNSSSSNSSSSSNNSNSPVSNCVSCVVVCCVVVVVVVVPPCQLLFPVVPSPQVLVQLLCLLVPDDLAAEEEELDFENGLPDDPPPHPFGDPVSCVRSVYHYPAGGDDDPPCVVCVVVNVVSNVLLNCCLAPNDQVSLVVCVVSRHFKYWYFVSNYVDDDNQQQWDFPDDDSGTTITGRPDRDD

pLDDT: mean 72.32, std 19.07, range [31.03, 98.0]

Organism: NCBI:txid449393

Radius of gyration: 28.93 Å; chains: 1; bounding box: 66×35×90 Å